Protein 9WFH (pdb70)

Organism: Bifidobacterium bifidum (strain DSM 20082 / JCM 1254 / BCRC 11844 / KCTC 3440 / E319f (Variant a)) (NCBI:txid398514)

B-factor: mean 21.74, std 11.68, range [7.82, 104.14]

Secondary structure (DSSP, 8-state):
---B-EEEEEEES--B-SSS-B-GGGGSSS-TT--EE---SSSPP-S-EEEEEEEE--TT----EEEEE--SS--S--EEEEEEEEEEGGGSSSGGG-----S-SEEEE--SSSS-EEEE--TTSPSSSEEEEEEEEEE--SSTTSPPPS--EESEEEEE-/--BPEEEEEEES--B-SSS-B-GGGGSSS-TT--EE---SSSPPPSPEEEEEEEE--TT--EEEEEEE--SS--S--B-EEEEEEEEGGGSSSGGG-----S-SEEEE--SSSS-EEEE--TTSPSSSEEEEEEE--B--SSSSSPP-S--EESEEEEEE--

Structure (mmCIF, N/CA/C/O backbone):
data_9WFH
#
_entry.id   9WFH
#
_cell.length_a   54.780
_cell.length_b   54.780
_cell.length_c   202.900
_cell.angle_alpha   90.00
_cell.angle_beta   90.00
_cell.angle_gamma   90.00
#
_symmetry.space_group_name_H-M   'P 41 21 2'
#
loop_
_entity.id
_entity.type
_entity.pdbx_description
1 polymer Lacto-N-biosidase
2 non-polymer 'CALCIUM ION'
3 water water
#
loop_
_atom_site.group_PDB
_atom_site.id
_atom_site.type_symbol
_atom_site.label_atom_id
_atom_site.label_alt_id
_atom_site.label_comp_id
_atom_site.label_asym_id
_atom_site.label_entity_id
_atom_site.label_seq_id
_atom_site.pdbx_PDB_ins_code
_atom_site.Cartn_x
_atom_site.Cartn_y
_atom_site.Cartn_z
_atom_site.occupancy
_atom_site.B_iso_or_equiv
_atom_site.auth_seq_id
_atom_site.auth_comp_id
_atom_site.auth_asym_id
_atom_site.auth_atom_id
_atom_site.pdbx_PDB_model_num
ATOM 1 N N . LEU A 1 21 ? -33.951 -10.350 -1.704 1.00 70.32 776 LEU A N 1
ATOM 2 C CA . LEU A 1 21 ? -35.186 -9.654 -2.158 1.00 71.54 776 LEU A CA 1
ATOM 3 C C . LEU A 1 21 ? -35.569 -8.615 -1.101 1.00 80.12 776 LEU A C 1
ATOM 4 O O . LEU A 1 21 ? -36.215 -8.947 -0.107 1.00 76.60 776 LEU A O 1
ATOM 9 N N . THR A 1 22 ? -35.062 -7.385 -1.315 1.00 85.14 777 THR A N 1
ATOM 10 C CA . THR A 1 22 ? -35.336 -6.165 -0.554 1.00 85.10 777 THR A CA 1
ATOM 11 C C . THR A 1 22 ? -35.264 -6.381 0.965 1.00 85.17 777 THR A C 1
ATOM 12 O O . THR A 1 22 ? -35.841 -5.588 1.711 1.00 86.54 777 THR A O 1
ATOM 16 N N . LYS A 1 23 ? -34.512 -7.399 1.428 1.00 81.46 778 LYS A N 1
ATOM 17 C CA . LYS A 1 23 ? -34.502 -7.800 2.833 1.00 71.20 778 LYS A CA 1
ATOM 18 C C . LYS A 1 23 ? -33.211 -7.338 3.499 1.00 58.44 778 LYS A C 1
ATOM 19 O O . LYS A 1 23 ? -32.224 -7.062 2.822 1.00 50.71 778 LYS A O 1
ATOM 25 N N . ASP A 1 24 ? -33.226 -7.290 4.835 1.00 50.77 779 ASP A N 1
ATOM 26 C CA . ASP A 1 24 ? -32.140 -6.672 5.572 1.00 44.92 779 ASP A CA 1
ATOM 27 C C . ASP A 1 24 ? -31.071 -7.723 5.862 1.00 38.63 779 ASP A C 1
ATOM 28 O O . ASP A 1 24 ? -31.345 -8.917 5.818 1.00 39.34 779 ASP A O 1
ATOM 33 N N . VAL A 1 25 ? -29.841 -7.258 6.096 1.00 32.23 780 VAL A N 1
ATOM 34 C CA . VAL A 1 25 ? -28.687 -8.128 6.205 1.00 30.66 780 VAL A CA 1
ATOM 35 C C . VAL A 1 25 ? -28.078 -8.004 7.599 1.00 32.51 780 VAL A C 1
ATOM 36 O O . VAL A 1 25 ? -28.053 -6.934 8.197 1.00 31.54 780 VAL A O 1
ATOM 40 N N . GLU A 1 26 ? -27.574 -9.127 8.109 1.00 33.31 781 GLU A N 1
ATOM 41 C CA . GLU A 1 26 ? -26.936 -9.159 9.408 1.00 32.55 781 GLU A CA 1
ATOM 42 C C . GLU A 1 26 ? -25.751 -8.194 9.387 1.00 29.90 781 GLU A C 1
ATOM 43 O O . GLU A 1 26 ? -24.885 -8.255 8.510 1.00 30.05 781 GLU A O 1
ATOM 49 N N . ALA A 1 27 ? -25.737 -7.275 10.355 1.00 25.81 782 ALA A N 1
ATOM 50 C CA . ALA A 1 27 ? -24.638 -6.344 10.530 1.00 21.65 782 ALA A CA 1
ATOM 51 C C . ALA A 1 27 ? -23.865 -6.732 11.780 1.00 20.20 782 ALA A C 1
ATOM 52 O O . ALA A 1 27 ? -24.452 -7.253 12.714 1.00 19.81 782 ALA A O 1
ATOM 54 N N . SER A 1 28 ? -22.566 -6.440 11.837 1.00 19.51 783 SER A N 1
ATOM 55 C CA . SER A 1 28 ? -21.824 -6.678 13.068 1.00 19.87 783 SER A CA 1
ATOM 56 C C . SER A 1 28 ? -20.524 -5.892 13.034 1.00 19.85 783 SER A C 1
ATOM 57 O O . SER A 1 28 ? -20.249 -5.215 12.058 1.00 21.69 783 SER A O 1
ATOM 60 N N . ASP A 1 29 ? -19.741 -5.983 14.105 1.00 19.61 784 ASP A N 1
ATOM 61 C CA . ASP A 1 29 ? -18.392 -5.456 14.105 1.00 20.77 784 ASP A CA 1
ATOM 62 C C . ASP A 1 29 ? -18.449 -3.981 13.725 1.00 21.42 784 ASP A C 1
ATOM 63 O O . ASP A 1 29 ? -17.942 -3.575 12.687 1.00 23.61 784 ASP A O 1
ATOM 68 N N . TYR A 1 30 ? -19.076 -3.174 14.580 1.00 21.59 785 TYR A N 1
ATOM 69 C CA . TYR A 1 30 ? -19.344 -1.788 14.251 1.00 20.30 785 TYR A CA 1
ATOM 70 C C . TYR A 1 30 ? -18.138 -0.934 14.604 1.00 19.69 785 TYR A C 1
ATOM 71 O O . TYR A 1 30 ? -17.480 -1.168 15.603 1.00 19.65 785 TYR A O 1
ATOM 80 N N . ALA A 1 31 ? -17.876 0.086 13.793 1.00 19.87 786 ALA A N 1
ATOM 81 C CA . ALA A 1 31 ? -16.823 1.044 14.096 1.00 20.19 786 ALA A CA 1
ATOM 82 C C . ALA A 1 31 ? -17.228 2.437 13.614 1.00 18.55 786 ALA A C 1
ATOM 83 O O . ALA A 1 31 ? -18.087 2.570 12.749 1.00 19.58 786 ALA A O 1
ATOM 85 N N . ALA A 1 32 ? -16.588 3.471 14.164 1.00 17.75 787 ALA A N 1
ATOM 86 C CA . ALA A 1 32 ? -16.900 4.843 13.803 1.00 16.70 787 ALA A CA 1
ATOM 87 C C . ALA A 1 32 ? -15.639 5.677 13.870 1.00 15.72 787 ALA A C 1
ATOM 88 O O . ALA A 1 32 ? -14.715 5.338 14.586 1.00 15.98 787 ALA A O 1
ATOM 90 N N . SER A 1 33 ? -15.631 6.757 13.097 1.00 15.27 788 SER A N 1
ATOM 91 C CA . SER A 1 33 ? -14.526 7.687 13.101 1.00 15.41 788 SER A CA 1
ATOM 92 C C . SER A 1 33 ? -14.363 8.259 14.499 1.00 15.74 788 SER A C 1
ATOM 93 O O . SER A 1 33 ? -13.255 8.519 14.946 1.00 17.37 788 SER A O 1
ATOM 96 N N . SER A 1 34 ? -15.498 8.531 15.140 1.00 15.22 789 SER A N 1
ATOM 97 C CA . SER A 1 34 ? -15.550 9.073 16.479 1.00 14.41 789 SER A CA 1
ATOM 98 C C . SER A 1 34 ? -16.979 8.859 16.961 1.00 15.05 789 SER A C 1
ATOM 99 O O . SER A 1 34 ? -17.830 8.468 16.161 1.00 13.17 789 SER A O 1
ATOM 102 N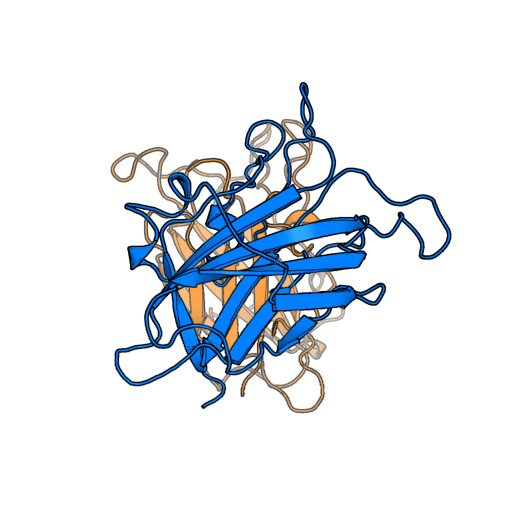 N . GLN A 1 35 ? -17.226 9.070 18.264 1.00 16.42 790 GLN A N 1
ATOM 103 C CA . GLN A 1 35 ? -18.586 8.978 18.784 1.00 17.14 790 GLN A CA 1
ATOM 104 C C . GLN A 1 35 ? -18.703 9.781 20.075 1.00 17.37 790 GLN A C 1
ATOM 105 O O . GLN A 1 35 ? -17.721 9.904 20.797 1.00 16.15 790 GLN A O 1
ATOM 111 N N . GLU A 1 36 ? -19.911 10.308 20.351 1.00 17.04 791 GLU A N 1
ATOM 112 C CA . GLU A 1 36 ? -20.160 11.067 21.567 1.00 18.09 791 GLU A CA 1
ATOM 113 C C . GLU A 1 36 ? -20.710 10.131 22.638 1.00 17.30 791 GLU A C 1
ATOM 114 O O . GLU A 1 36 ? -21.738 9.485 22.419 1.00 15.73 791 GLU A O 1
ATOM 120 N N . THR A 1 37 ? -20.005 10.053 23.777 1.00 17.69 792 THR A N 1
ATOM 121 C CA . THR A 1 37 ? -20.507 9.311 24.930 1.00 19.01 792 THR A CA 1
ATOM 122 C C . THR A 1 37 ? -20.473 10.184 26.186 1.00 18.39 792 THR A C 1
ATOM 123 O O . THR A 1 37 ? -20.927 9.755 27.228 1.00 19.11 792 THR A O 1
ATOM 127 N N . THR A 1 38 ? -20.020 11.431 26.079 1.00 18.41 793 THR A N 1
ATOM 128 C CA . THR A 1 38 ? -19.845 12.279 27.239 1.00 18.33 793 THR A CA 1
ATOM 129 C C . THR A 1 38 ? -21.058 13.190 27.378 1.00 18.39 793 THR A C 1
ATOM 130 O O . THR A 1 38 ? -21.726 13.189 28.408 1.00 19.41 793 THR A O 1
ATOM 134 N N . GLY A 1 39 ? -21.312 14.012 26.359 1.00 18.26 794 GLY A N 1
ATOM 135 C CA . GLY A 1 39 ? -22.424 14.947 26.408 1.00 18.13 794 GLY A CA 1
ATOM 136 C C . GLY A 1 39 ? -23.778 14.246 26.299 1.00 17.39 794 GLY A C 1
ATOM 137 O O . GLY A 1 39 ? -24.783 14.821 26.688 1.00 17.81 794 GLY A O 1
ATOM 138 N N . GLU A 1 40 ? -23.798 13.038 25.720 1.00 16.44 795 GLU A N 1
ATOM 139 C CA . GLU A 1 40 ? -24.991 12.211 25.635 1.00 16.13 795 GLU A CA 1
ATOM 140 C C . GLU A 1 40 ? -24.535 10.805 25.255 1.00 14.91 795 GLU A C 1
ATOM 141 O O . GLU A 1 40 ? -23.356 10.608 24.957 1.00 14.33 795 GLU A O 1
ATOM 147 N N . HIS A 1 41 ? -25.459 9.840 25.303 1.00 14.21 796 HIS A N 1
ATOM 148 C CA . HIS A 1 41 ? -25.143 8.448 25.015 1.00 14.14 796 HIS A CA 1
ATOM 149 C C . HIS A 1 41 ? -25.435 8.162 23.537 1.00 14.95 796 HIS A C 1
ATOM 150 O O . HIS A 1 41 ? -26.552 7.758 23.171 1.00 13.32 796 HIS A O 1
ATOM 157 N N . ALA A 1 42 ? -24.405 8.343 22.695 1.00 15.69 797 ALA A N 1
ATOM 158 C CA . ALA A 1 42 ? -24.595 8.220 21.256 1.00 16.41 797 ALA A CA 1
ATOM 159 C C . ALA A 1 42 ? -23.480 7.401 20.614 1.00 16.10 797 ALA A C 1
ATOM 160 O O . ALA A 1 42 ? -22.800 7.837 19.692 1.00 15.20 797 ALA A O 1
ATOM 162 N N . PRO A 1 43 ? -23.243 6.165 21.070 1.00 16.24 798 PRO A N 1
ATOM 163 C CA . PRO A 1 43 ? -22.213 5.344 20.461 1.00 16.53 798 PRO A CA 1
ATOM 164 C C . PRO A 1 43 ? -22.661 4.782 19.111 1.00 15.81 798 PRO A C 1
ATOM 165 O O . PRO A 1 43 ? -23.859 4.738 18.790 1.00 14.87 798 PRO A O 1
ATOM 169 N N . VAL A 1 44 ? -21.659 4.310 18.371 1.00 15.19 799 VAL A N 1
ATOM 170 C CA . VAL A 1 44 ? -21.850 3.706 17.068 1.00 15.93 799 VAL A CA 1
ATOM 171 C C . VAL A 1 44 ? -22.968 2.675 17.127 1.00 14.91 799 VAL A C 1
ATOM 172 O O . VAL A 1 44 ? -23.704 2.528 16.159 1.00 16.40 799 VAL A O 1
ATOM 176 N N . GLY A 1 45 ? -23.084 1.949 18.243 1.00 13.24 800 GLY A N 1
ATOM 177 C CA . GLY A 1 45 ? -24.070 0.890 18.367 1.00 12.62 800 GLY A CA 1
ATOM 178 C C . GLY A 1 45 ? -25.491 1.398 18.142 1.00 12.93 800 GLY A C 1
ATOM 179 O O . GLY A 1 45 ? -26.352 0.619 17.723 1.00 12.57 800 GLY A O 1
ATOM 180 N N . ASN A 1 46 ? -25.730 2.690 18.419 1.00 12.80 801 ASN A N 1
ATOM 181 C CA . ASN A 1 46 ? -27.059 3.274 18.294 1.00 14.28 801 ASN A CA 1
ATOM 182 C C . ASN A 1 46 ? -27.564 3.282 16.848 1.00 14.29 801 ASN A C 1
ATOM 183 O O . ASN A 1 46 ? -28.766 3.413 16.617 1.00 13.85 801 ASN A O 1
ATOM 188 N N . ALA A 1 47 ? -26.644 3.169 15.890 1.00 14.14 802 ALA A N 1
ATOM 189 C CA . ALA A 1 47 ? -26.982 3.278 14.478 1.00 15.64 802 ALA A CA 1
ATOM 190 C C . ALA A 1 47 ? -27.428 1.942 13.889 1.00 16.89 802 ALA A C 1
ATOM 191 O O . ALA A 1 47 ? -27.805 1.894 12.717 1.00 17.93 802 ALA A O 1
ATOM 193 N N . PHE A 1 48 ? -27.337 0.856 14.670 1.00 17.49 803 PHE A N 1
ATOM 194 C CA . PHE A 1 48 ? -27.611 -0.485 14.172 1.00 17.75 803 PHE A CA 1
ATOM 195 C C . PHE A 1 48 ? -28.663 -1.220 14.994 1.00 17.73 803 PHE A C 1
ATOM 196 O O . PHE A 1 48 ? -28.846 -2.416 14.795 1.00 18.25 803 PHE A O 1
ATOM 204 N N . ASP A 1 49 ? -29.365 -0.512 15.881 1.00 18.05 804 ASP A N 1
ATOM 205 C CA . ASP A 1 49 ? -30.217 -1.152 16.868 1.00 18.42 804 ASP A CA 1
ATOM 206 C C . ASP A 1 49 ? -31.671 -1.262 16.406 1.00 18.91 804 ASP A C 1
ATOM 207 O O . ASP A 1 49 ? -32.520 -1.718 17.152 1.00 19.69 804 ASP A O 1
ATOM 212 N N . LYS A 1 50 ? -31.991 -0.838 15.185 1.00 19.69 805 LYS A N 1
ATOM 213 C CA . LYS A 1 50 ? -33.348 -0.971 14.673 1.00 19.57 805 LYS A CA 1
ATOM 214 C C . LYS A 1 50 ? -34.296 -0.178 15.563 1.00 18.36 805 LYS A C 1
ATOM 215 O O . LYS A 1 50 ? -35.395 -0.644 15.871 1.00 17.93 805 LYS A O 1
ATOM 221 N N . ASN A 1 51 ? -33.841 1.026 15.936 1.00 17.04 806 ASN A N 1
ATOM 222 C CA . ASN A 1 51 ? -34.630 1.981 16.688 1.00 15.79 806 ASN A CA 1
ATOM 223 C C . ASN A 1 51 ? -34.338 3.373 16.146 1.00 14.05 806 ASN A C 1
ATOM 224 O O . ASN A 1 51 ? -33.214 3.865 16.243 1.00 13.24 806 ASN A O 1
ATOM 229 N N . ALA A 1 52 ? -35.379 4.007 15.603 1.00 13.61 807 ALA A N 1
ATOM 230 C CA . ALA A 1 52 ? -35.271 5.304 14.952 1.00 12.88 807 ALA A CA 1
ATOM 231 C C . ALA A 1 52 ? -34.962 6.424 15.950 1.00 12.68 807 ALA A C 1
ATOM 232 O O . ALA A 1 52 ? -34.478 7.506 15.585 1.00 11.45 807 ALA A O 1
ATOM 234 N N . ASN A 1 53 ? -35.227 6.144 17.227 1.00 13.01 808 ASN A N 1
ATOM 235 C CA . ASN A 1 53 ? -35.101 7.139 18.274 1.00 13.20 808 ASN A CA 1
ATOM 236 C C . ASN A 1 53 ? -33.659 7.254 18.762 1.00 12.92 808 ASN A C 1
ATOM 237 O O . ASN A 1 53 ? -33.292 8.288 19.323 1.00 12.94 808 ASN A O 1
ATOM 242 N N . THR A 1 54 ? -32.851 6.215 18.528 1.00 12.33 809 THR A N 1
ATOM 243 C CA . THR A 1 54 ? -31.456 6.234 18.931 1.00 12.20 809 THR A CA 1
ATOM 244 C C . THR A 1 54 ? -30.569 6.505 17.730 1.00 12.30 809 THR A C 1
ATOM 245 O O . THR A 1 54 ? -30.782 5.959 16.645 1.00 11.72 809 THR A O 1
ATOM 249 N N . PHE A 1 55 ? -29.506 7.265 17.980 1.00 12.23 810 PHE A N 1
ATOM 250 C CA . PHE A 1 55 ? -28.566 7.566 16.922 1.00 12.80 810 PHE A CA 1
ATOM 251 C C . PHE A 1 55 ? -27.125 7.506 17.429 1.00 13.19 810 PHE A C 1
ATOM 252 O O . PHE A 1 55 ? -26.839 7.788 18.601 1.00 12.19 810 PHE A O 1
ATOM 260 N N . TRP A 1 56 ? -26.221 7.129 16.511 1.00 13.24 811 TRP A N 1
ATOM 261 C CA . TRP A 1 56 ? -24.818 7.479 16.647 1.00 13.57 811 TRP A CA 1
ATOM 262 C C . TRP A 1 56 ? -24.664 8.979 16.399 1.00 13.56 811 TRP A C 1
ATOM 263 O O . TRP A 1 56 ? -25.448 9.571 15.646 1.00 14.28 811 TRP A O 1
ATOM 274 N N . HIS A 1 57 ? -23.668 9.584 17.053 1.00 11.94 812 HIS A N 1
ATOM 275 C CA . HIS A 1 57 ? -23.343 10.968 16.816 1.00 11.73 812 HIS A CA 1
ATOM 276 C C . HIS A 1 57 ? -21.832 11.118 16.880 1.00 12.46 812 HIS A C 1
ATOM 277 O O . HIS A 1 57 ? -21.150 10.427 17.627 1.00 12.05 812 HIS A O 1
ATOM 284 N N . SER A 1 58 ? -21.299 12.003 16.053 1.00 13.73 813 SER A N 1
ATOM 285 C CA . SER A 1 58 ? -19.876 12.246 16.098 1.00 15.16 813 SER A CA 1
ATOM 286 C C . SER A 1 58 ? -19.586 12.969 17.410 1.00 16.20 813 SER A C 1
ATOM 287 O O . SER A 1 58 ? -20.467 13.638 17.973 1.00 14.53 813 SER A O 1
ATOM 290 N N . LYS A 1 59 ? -18.337 12.821 17.858 1.00 16.39 814 LYS A N 1
ATOM 291 C CA . LYS A 1 59 ? -17.874 13.441 19.076 1.00 17.01 814 LYS A CA 1
ATOM 292 C C . LYS A 1 59 ? -17.793 14.940 18.842 1.00 18.45 814 LYS A C 1
ATOM 293 O O . LYS A 1 59 ? -17.057 15.401 17.978 1.00 18.94 814 LYS A O 1
ATOM 299 N N . TYR A 1 60 ? -18.565 15.682 19.625 1.00 19.78 815 TYR A N 1
ATOM 300 C CA . TYR A 1 60 ? -18.555 17.126 19.561 1.00 21.11 815 TYR A CA 1
ATOM 301 C C . TYR A 1 60 ? -18.087 17.688 20.889 1.00 21.24 815 TYR A C 1
ATOM 302 O O . TYR A 1 60 ? -17.740 18.859 20.944 1.00 23.36 815 TYR A O 1
ATOM 311 N N . SER A 1 61 ? -18.166 16.902 21.968 1.00 20.76 816 SER A N 1
ATOM 312 C CA . SER A 1 61 ? -17.541 17.330 23.207 1.00 21.29 816 SER A CA 1
ATOM 313 C C . SER A 1 61 ? -16.038 17.380 22.966 1.00 23.57 816 SER A C 1
ATOM 314 O O . SER A 1 61 ? -15.490 16.690 22.109 1.00 24.57 816 SER A O 1
ATOM 317 N N . ASN A 1 62 ? -15.385 18.207 23.754 1.00 25.13 817 ASN A N 1
ATOM 318 C CA . ASN A 1 62 ? -14.006 18.602 23.538 1.00 26.57 817 ASN A CA 1
ATOM 319 C C . ASN A 1 62 ? -13.077 17.448 23.948 1.00 21.79 817 ASN A C 1
ATOM 320 O O . ASN A 1 62 ? -13.318 16.819 24.955 1.00 20.65 817 ASN A O 1
ATOM 325 N N . PRO A 1 63 ? -12.047 17.026 23.171 1.00 20.15 818 PRO A N 1
ATOM 326 C CA . PRO A 1 63 ? -11.777 17.549 21.828 1.00 20.10 818 PRO A CA 1
ATOM 327 C C . PRO A 1 63 ? -12.719 16.951 20.786 1.00 18.66 818 PRO A C 1
ATOM 328 O O . PRO A 1 63 ? -12.841 15.726 20.706 1.00 19.23 818 PRO A O 1
ATOM 332 N N . SER A 1 64 ? -13.380 17.829 20.022 1.00 18.52 819 SER A N 1
ATOM 333 C CA . SER A 1 64 ? -14.384 17.442 19.043 1.00 20.44 819 SER A CA 1
ATOM 334 C C . SER A 1 64 ? -13.737 16.922 17.761 1.00 21.73 819 SER A C 1
ATOM 335 O O . SER A 1 64 ? -12.691 17.409 17.330 1.00 19.98 819 SER A O 1
ATOM 338 N N . ALA A 1 65 ? -14.406 15.928 17.157 1.00 22.99 820 ALA A N 1
ATOM 339 C CA . ALA A 1 65 ? -14.017 15.377 15.865 1.00 23.25 820 ALA A CA 1
ATOM 340 C C . ALA A 1 65 ? -14.394 16.333 14.734 1.00 22.89 820 ALA A C 1
ATOM 341 O O . ALA A 1 65 ? -15.267 17.180 14.892 1.00 22.88 820 ALA A O 1
ATOM 343 N N . ASN A 1 66 ? -13.727 16.186 13.586 1.00 25.07 821 ASN A N 1
ATOM 344 C CA . ASN A 1 66 ? -14.059 16.976 12.408 1.00 26.61 821 ASN A CA 1
ATOM 345 C C . ASN A 1 66 ? -14.420 16.061 11.242 1.00 22.27 821 ASN A C 1
ATOM 346 O O . ASN A 1 66 ? -14.172 14.858 11.308 1.00 20.17 821 ASN A O 1
ATOM 351 N N . LEU A 1 67 ? -15.009 16.669 10.199 1.00 20.17 822 LEU A N 1
ATOM 352 C CA . LEU A 1 67 ? -15.295 16.000 8.939 1.00 19.31 822 LEU A CA 1
ATOM 353 C C . LEU A 1 67 ? -13.991 15.530 8.315 1.00 18.65 822 LEU A C 1
ATOM 354 O O . LEU A 1 67 ? -12.975 16.178 8.508 1.00 19.61 822 LEU A O 1
ATOM 359 N N . PRO A 1 68 ? -13.959 14.410 7.564 1.00 18.48 823 PRO A N 1
ATOM 360 C CA . PRO A 1 68 ? -15.128 13.558 7.354 1.00 18.12 823 PRO A CA 1
ATOM 361 C C . PRO A 1 68 ? -15.446 12.685 8.560 1.00 16.41 823 PRO A C 1
ATOM 362 O O . PRO A 1 68 ? -14.549 12.407 9.347 1.00 16.89 823 PRO A O 1
ATOM 366 N N . HIS A 1 69 ? -16.711 12.278 8.712 1.00 15.14 824 HIS A N 1
ATOM 367 C CA . HIS A 1 69 ? -17.059 11.315 9.746 1.00 15.25 824 HIS A CA 1
ATOM 368 C C . HIS A 1 69 ? -17.481 10.047 9.023 1.00 15.43 824 HIS A C 1
ATOM 369 O O . HIS A 1 69 ? -17.949 10.135 7.897 1.00 16.92 824 HIS A O 1
ATOM 376 N N . TRP A 1 70 ? -17.321 8.890 9.664 1.00 15.47 825 TRP A N 1
ATOM 377 C CA . TRP A 1 70 ? -17.760 7.648 9.060 1.00 15.87 825 TRP A CA 1
ATOM 378 C C . TRP A 1 70 ? -18.171 6.620 10.096 1.00 16.63 825 TRP A C 1
ATOM 379 O O . TRP A 1 70 ? -17.749 6.685 11.251 1.00 17.81 825 TRP A O 1
ATOM 390 N N . LEU A 1 71 ? -18.990 5.686 9.605 1.00 17.25 826 LEU A N 1
ATOM 391 C CA . LEU A 1 71 ? -19.383 4.462 10.274 1.00 17.99 826 LEU A CA 1
ATOM 392 C C . LEU A 1 71 ? -18.967 3.318 9.385 1.00 17.47 826 LEU A C 1
ATOM 393 O O . LEU A 1 71 ? -19.110 3.430 8.176 1.00 16.92 826 LEU A O 1
ATOM 398 N N . ALA A 1 72 ? -18.576 2.205 9.992 1.00 17.57 827 ALA A N 1
ATOM 399 C CA . ALA A 1 72 ? -18.285 1.003 9.235 1.00 17.24 827 ALA A CA 1
ATOM 400 C C . ALA A 1 72 ? -18.790 -0.222 9.996 1.00 18.56 827 ALA A C 1
ATOM 401 O O . ALA A 1 72 ? -18.992 -0.190 11.217 1.00 19.35 827 ALA A O 1
ATOM 403 N N . PHE A 1 73 ? -19.034 -1.293 9.243 1.00 18.38 828 PHE A N 1
ATOM 404 C CA . PHE A 1 73 ? -19.528 -2.528 9.812 1.00 18.77 828 PHE A CA 1
ATOM 405 C C . PHE A 1 73 ? -19.357 -3.681 8.834 1.00 20.77 828 PHE A C 1
ATOM 406 O O . PHE A 1 73 ? -19.069 -3.475 7.652 1.00 18.67 828 PHE A O 1
ATOM 414 N N . LYS A 1 74 ? -19.580 -4.888 9.361 1.00 21.86 829 LYS A N 1
ATOM 415 C CA . LYS A 1 74 ? -19.613 -6.080 8.547 1.00 23.39 829 LYS A CA 1
ATOM 416 C C . LYS A 1 74 ? -21.060 -6.400 8.168 1.00 23.36 829 LYS A C 1
ATOM 417 O O . LYS A 1 74 ? -21.936 -6.435 9.024 1.00 21.22 829 LYS A O 1
ATOM 423 N N . ALA A 1 75 ? -21.277 -6.641 6.868 1.00 22.41 830 ALA A N 1
ATOM 424 C CA . ALA A 1 75 ? -22.537 -7.150 6.360 1.00 23.37 830 ALA A CA 1
ATOM 425 C C . ALA A 1 75 ? -22.414 -8.630 5.994 1.00 24.81 830 ALA A C 1
ATOM 426 O O . ALA A 1 75 ? -21.550 -9.004 5.202 1.00 26.16 830 ALA A O 1
ATOM 428 N N . SER A 1 76 ? -23.327 -9.460 6.515 1.00 25.47 831 SER A N 1
ATOM 429 C CA . SER A 1 76 ? -23.295 -10.884 6.220 1.00 27.10 831 SER A CA 1
ATOM 430 C C . SER A 1 76 ? -24.586 -11.305 5.527 1.00 29.28 831 SER A C 1
ATOM 431 O O . SER A 1 76 ? -25.583 -11.563 6.193 1.00 32.30 831 SER A O 1
ATOM 434 N N . PRO A 1 77 ? -24.613 -11.351 4.171 1.00 30.93 832 PRO A N 1
ATOM 435 C CA . PRO A 1 77 ? -25.853 -11.582 3.434 1.00 31.70 832 PRO A CA 1
ATOM 436 C C . PRO A 1 77 ? -26.258 -13.040 3.230 1.00 33.97 832 PRO A C 1
ATOM 437 O O . PRO A 1 77 ? -27.353 -13.292 2.746 1.00 35.36 832 PRO A O 1
ATOM 441 N N . GLY A 1 78 ? -25.400 -13.990 3.612 1.00 40.13 833 GLY A N 1
ATOM 442 C CA . GLY A 1 78 ? -25.567 -15.381 3.221 1.00 44.53 833 GLY A CA 1
ATOM 443 C C . GLY A 1 78 ? -24.622 -15.689 2.067 1.00 51.04 833 GLY A C 1
ATOM 444 O O . GLY A 1 78 ? -24.112 -14.772 1.422 1.00 51.16 833 GLY A O 1
ATOM 445 N N . GLU A 1 79 ? -24.378 -16.979 1.825 1.00 63.07 834 GLU A N 1
ATOM 446 C CA . GLU A 1 79 ? -23.292 -17.381 0.947 1.00 65.76 834 GLU A CA 1
ATOM 447 C C . GLU A 1 79 ? -23.583 -16.932 -0.481 1.00 63.84 834 GLU A C 1
ATOM 448 O O . GLU A 1 79 ? -22.750 -16.281 -1.112 1.00 66.03 834 GLU A O 1
ATOM 454 N N . GLY A 1 80 ? -24.772 -17.286 -0.978 1.00 59.04 835 GLY A N 1
ATOM 455 C CA . GLY A 1 80 ? -25.125 -17.009 -2.360 1.00 58.47 835 GLY A CA 1
ATOM 456 C C . GLY A 1 80 ? -25.938 -15.725 -2.505 1.00 56.25 835 GLY A C 1
ATOM 457 O O . GLY A 1 80 ? -27.007 -15.739 -3.110 1.00 58.93 835 GLY A O 1
ATOM 458 N N . ASN A 1 81 ? -25.448 -14.612 -1.948 1.00 47.14 836 ASN A N 1
ATOM 459 C CA . ASN A 1 81 ? -26.050 -13.332 -2.274 1.00 40.43 836 ASN A CA 1
ATOM 460 C C . ASN A 1 81 ? -25.012 -12.237 -2.139 1.00 34.13 836 ASN A C 1
ATOM 461 O O . ASN A 1 81 ? -23.880 -12.461 -1.717 1.00 31.51 836 ASN A O 1
ATOM 466 N N . LYS A 1 82 ? -25.454 -11.050 -2.525 1.00 31.68 837 LYS A N 1
ATOM 467 C CA . LYS A 1 82 ? -24.605 -9.883 -2.575 1.00 32.78 837 LYS A CA 1
ATOM 468 C C . LYS A 1 82 ? -25.433 -8.698 -2.104 1.00 31.03 837 LYS A C 1
ATOM 469 O O . LYS A 1 82 ? -26.637 -8.620 -2.360 1.00 30.52 837 LYS A O 1
ATOM 475 N N . ILE A 1 83 ? -24.775 -7.768 -1.419 1.00 30.70 838 ILE A N 1
ATOM 476 C CA . ILE A 1 83 ? -25.499 -6.627 -0.892 1.00 28.20 838 ILE A CA 1
ATOM 477 C C . ILE A 1 83 ? -25.784 -5.687 -2.055 1.00 25.29 838 ILE A C 1
ATOM 478 O O . ILE A 1 83 ? -24.933 -5.442 -2.903 1.00 22.67 838 ILE A O 1
ATOM 483 N N . ALA A 1 84 ? -27.030 -5.220 -2.085 1.00 25.49 839 ALA A N 1
ATOM 484 C CA . ALA A 1 84 ? -27.593 -4.447 -3.175 1.00 22.88 839 ALA A CA 1
ATOM 485 C C . ALA A 1 84 ? -27.616 -2.958 -2.837 1.00 21.69 839 ALA A C 1
ATOM 486 O O . ALA A 1 84 ? -27.580 -2.117 -3.730 1.00 18.86 839 ALA A O 1
ATOM 488 N N . ALA A 1 85 ? -27.701 -2.632 -1.542 1.00 21.32 840 ALA A N 1
ATOM 489 C CA . ALA A 1 85 ? -27.962 -1.261 -1.149 1.00 21.98 840 ALA A CA 1
ATOM 490 C C . ALA A 1 85 ? -27.559 -1.023 0.300 1.00 21.49 840 ALA A C 1
ATOM 491 O O . ALA A 1 85 ? -27.652 -1.929 1.123 1.00 21.66 840 ALA A O 1
ATOM 493 N N . ILE A 1 86 ? -27.138 0.223 0.568 1.00 22.03 841 ILE A N 1
ATOM 494 C CA . ILE A 1 86 ? -26.984 0.784 1.906 1.00 21.01 841 ILE A CA 1
ATOM 495 C C . ILE A 1 86 ? -28.150 1.744 2.168 1.00 20.44 841 ILE A C 1
ATOM 496 O O . ILE A 1 86 ? -28.497 2.524 1.285 1.00 20.04 841 ILE A O 1
ATOM 501 N N . THR A 1 87 ? -28.776 1.674 3.358 1.00 18.02 842 THR A N 1
ATOM 502 C CA . THR A 1 87 ? -29.841 2.602 3.724 1.00 17.44 842 THR A CA 1
ATOM 503 C C . THR A 1 87 ? -29.387 3.454 4.908 1.00 16.91 842 THR A C 1
ATOM 504 O O . THR A 1 87 ? -28.697 2.967 5.805 1.00 17.29 842 THR A O 1
ATOM 508 N N . HIS A 1 88 ? -29.826 4.718 4.900 1.00 15.11 843 HIS A N 1
ATOM 509 C CA . HIS A 1 88 ? -29.487 5.675 5.930 1.00 15.05 843 HIS A CA 1
ATOM 510 C C . HIS A 1 88 ? -30.752 6.385 6.379 1.00 15.25 843 HIS A C 1
ATOM 511 O O . HIS A 1 88 ? -31.469 6.967 5.563 1.00 15.60 843 HIS A O 1
ATOM 518 N N . LEU A 1 89 ? -30.972 6.357 7.701 1.00 15.26 844 LEU A N 1
ATOM 519 C CA . LEU A 1 89 ? -32.040 7.100 8.349 1.00 13.78 844 LEU A CA 1
ATOM 520 C C . LEU A 1 89 ? -31.447 8.104 9.336 1.00 12.68 844 LEU A C 1
ATOM 521 O O . LEU A 1 89 ? -30.738 7.736 10.268 1.00 11.88 844 LEU A O 1
ATOM 526 N N . TYR A 1 90 ? -31.750 9.383 9.125 1.00 11.77 845 TYR A N 1
ATOM 527 C CA . TYR A 1 90 ? -31.289 10.426 10.020 1.00 11.28 845 TYR A CA 1
ATOM 528 C C . TYR A 1 90 ? -32.012 10.305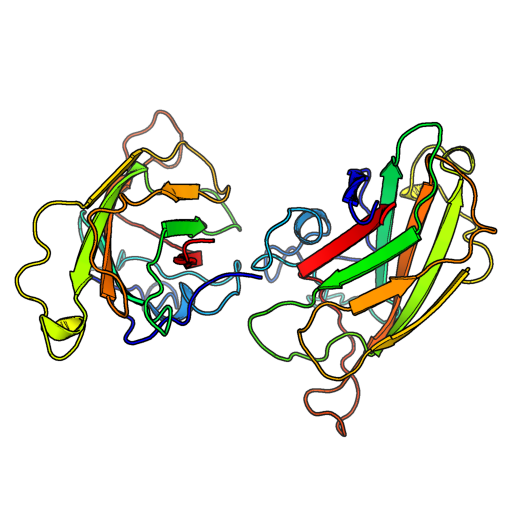 11.360 1.00 10.87 845 TYR A C 1
ATOM 529 O O . TYR A 1 90 ? -33.001 9.588 11.494 1.00 10.34 845 TYR A O 1
ATOM 538 N N . ARG A 1 91 ? -31.548 11.066 12.340 1.00 10.90 846 ARG A N 1
ATOM 539 C CA . ARG A 1 91 ? -32.316 11.256 13.555 1.00 10.92 846 ARG A CA 1
ATOM 540 C C . ARG A 1 91 ? -33.677 11.810 13.166 1.00 11.44 846 ARG A C 1
ATOM 541 O O . ARG A 1 91 ? -33.812 12.407 12.108 1.00 11.89 846 ARG A O 1
ATOM 549 N N . GLN A 1 92 ? -34.692 11.578 14.001 1.00 11.87 847 GLN A N 1
ATOM 550 C CA . GLN A 1 92 ? -36.058 11.845 13.597 1.00 11.83 847 GLN A CA 1
ATOM 551 C C . GLN A 1 92 ? -36.652 13.015 14.369 1.00 12.66 847 GLN A C 1
ATOM 552 O O . GLN A 1 92 ? -37.784 13.393 14.095 1.00 12.86 847 GLN A O 1
ATOM 558 N N . ASP A 1 93 ? -35.872 13.592 15.294 1.00 13.27 848 ASP A N 1
ATOM 559 C CA . ASP A 1 93 ? -36.373 14.520 16.298 1.00 12.91 848 ASP A CA 1
ATOM 560 C C . ASP A 1 93 ? -36.372 15.932 15.735 1.00 12.90 848 ASP A C 1
ATOM 561 O O . ASP A 1 93 ? -37.299 16.701 15.935 1.00 12.56 848 ASP A O 1
ATOM 566 N N . LYS A 1 94 ? -35.305 16.281 15.030 1.00 14.00 849 LYS A N 1
ATOM 567 C CA . LYS A 1 94 ? -35.170 17.629 14.505 1.00 13.91 849 LYS A CA 1
ATOM 568 C C . LYS A 1 94 ? -34.177 17.623 13.346 1.00 14.15 849 LYS A C 1
ATOM 569 O O . LYS A 1 94 ? -33.475 16.637 13.110 1.00 14.44 849 LYS A O 1
ATOM 575 N N . LEU A 1 95 ? -34.146 18.740 12.622 1.00 14.31 850 LEU A N 1
ATOM 576 C CA . LEU A 1 95 ? -33.178 18.951 11.565 1.00 14.60 850 LEU A CA 1
ATOM 577 C C . LEU A 1 95 ? -31.992 19.695 12.159 1.00 13.60 850 LEU A C 1
ATOM 578 O O . LEU A 1 95 ? -32.120 20.866 12.501 1.00 13.00 850 LEU A O 1
ATOM 583 N N . ASN A 1 96 ? -30.847 19.004 12.218 1.00 13.58 851 ASN A N 1
ATOM 584 C CA . ASN A 1 96 ? -29.656 19.462 12.916 1.00 13.60 851 ASN A CA 1
ATOM 585 C C . ASN A 1 96 ? -28.435 19.313 12.008 1.00 13.39 851 ASN A C 1
ATOM 586 O O . ASN A 1 96 ? -27.364 18.899 12.462 1.00 12.17 851 ASN A O 1
ATOM 591 N N . GLY A 1 97 ? -28.610 19.670 10.718 1.00 13.21 852 GLY A N 1
ATOM 592 C CA . GLY A 1 97 ? -27.551 19.545 9.726 1.00 12.65 852 GLY A CA 1
ATOM 593 C C . GLY A 1 97 ? -27.324 18.090 9.319 1.00 11.99 852 GLY A C 1
ATOM 594 O O . GLY A 1 97 ? -26.269 17.515 9.578 1.00 11.60 852 GLY A O 1
ATOM 595 N N . PRO A 1 98 ? -28.294 17.454 8.636 1.00 12.40 853 PRO A N 1
ATOM 596 C CA . PRO A 1 98 ? -28.112 16.090 8.163 1.00 12.69 853 PRO A CA 1
ATOM 597 C C . PRO A 1 98 ? -27.059 15.989 7.074 1.00 12.32 853 PRO A C 1
ATOM 598 O O . PRO A 1 98 ? -26.650 16.981 6.470 1.00 12.51 853 PRO A O 1
ATOM 602 N N . ALA A 1 99 ? -26.578 14.765 6.896 1.00 12.49 854 ALA A N 1
ATOM 603 C CA . ALA A 1 99 ? -25.548 14.477 5.921 1.00 12.68 854 ALA A CA 1
ATOM 604 C C . ALA A 1 99 ? -25.992 14.935 4.535 1.00 12.92 854 ALA A C 1
ATOM 605 O O . ALA A 1 99 ? -27.176 14.862 4.179 1.00 11.50 854 ALA A O 1
ATOM 607 N N . LYS A 1 100 ? -25.006 15.412 3.776 1.00 13.41 855 LYS A N 1
ATOM 608 C CA . LYS A 1 100 ? -25.265 15.922 2.451 1.00 14.67 855 LYS A CA 1
ATOM 609 C C . LYS A 1 100 ? -24.560 15.057 1.414 1.00 14.18 855 LYS A C 1
ATOM 610 O O . LYS A 1 100 ? -25.225 14.306 0.712 1.00 14.73 855 LYS A O 1
ATOM 616 N N . ASN A 1 101 ? -23.233 15.172 1.321 1.00 14.87 856 ASN A N 1
ATOM 617 C CA . ASN A 1 101 ? -22.446 14.419 0.356 1.00 15.41 856 ASN A CA 1
ATOM 618 C C . ASN A 1 101 ? -21.855 13.202 1.039 1.00 14.77 856 ASN A C 1
ATOM 619 O O . ASN A 1 101 ? -21.081 13.361 1.960 1.00 14.29 856 ASN A O 1
ATOM 624 N N . VAL A 1 102 ? -22.233 12.009 0.584 1.00 14.82 857 VAL A N 1
ATOM 625 C CA . VAL A 1 102 ? -21.739 10.785 1.187 1.00 15.77 857 VAL A CA 1
ATOM 626 C C . VAL A 1 102 ? -21.059 9.870 0.162 1.00 15.94 857 VAL A C 1
ATOM 627 O O . VAL A 1 102 ? -21.176 10.025 -1.062 1.00 16.23 857 VAL A O 1
ATOM 631 N N . ALA A 1 103 ? -20.341 8.888 0.704 1.00 15.29 858 ALA A N 1
ATOM 632 C CA . ALA A 1 103 ? -19.579 7.952 -0.099 1.00 15.70 858 ALA A CA 1
ATOM 633 C C . ALA A 1 103 ? -19.616 6.601 0.598 1.00 16.04 858 ALA A C 1
ATOM 634 O O . ALA A 1 103 ? -19.502 6.551 1.820 1.00 17.37 858 ALA A O 1
ATOM 636 N N . VAL A 1 104 ? -19.808 5.534 -0.179 1.00 16.30 859 VAL A N 1
ATOM 637 C CA . VAL A 1 104 ? -19.761 4.168 0.333 1.00 16.76 859 VAL A CA 1
ATOM 638 C C . VAL A 1 104 ? -18.541 3.438 -0.233 1.00 17.66 859 VAL A C 1
ATOM 639 O O . VAL A 1 104 ? -18.287 3.461 -1.445 1.00 17.94 859 VAL A O 1
ATOM 643 N N . TYR A 1 105 ? -17.788 2.801 0.661 1.00 17.21 860 TYR A N 1
ATOM 644 C CA . TYR A 1 105 ? -16.703 1.917 0.285 1.00 17.53 860 TYR A CA 1
ATOM 645 C C . TYR A 1 105 ? -17.062 0.500 0.689 1.00 19.13 860 TYR A C 1
ATOM 646 O O . TYR A 1 105 ? -17.823 0.307 1.633 1.00 22.05 860 TYR A O 1
ATOM 655 N N . VAL A 1 106 ? -16.499 -0.477 -0.015 1.00 19.88 861 VAL A N 1
ATOM 656 C CA . VAL A 1 106 ? -16.778 -1.877 0.260 1.00 21.62 861 VAL A CA 1
ATOM 657 C C . VAL A 1 106 ? -15.497 -2.663 0.027 1.00 23.94 861 VAL A C 1
ATOM 658 O O . VAL A 1 106 ? -14.762 -2.390 -0.918 1.00 23.68 861 VAL A O 1
ATOM 662 N N . VAL A 1 107 ? -15.244 -3.642 0.894 1.00 25.09 862 VAL A N 1
ATOM 663 C CA . VAL A 1 107 ? -14.201 -4.617 0.649 1.00 27.54 862 VAL A CA 1
ATOM 664 C C . VAL A 1 107 ? -14.707 -5.964 1.147 1.00 30.06 862 VAL A C 1
ATOM 665 O O . VAL A 1 107 ? -15.700 -6.042 1.876 1.00 29.15 862 VAL A O 1
ATOM 669 N N . ALA A 1 108 ? -14.026 -7.022 0.704 1.00 33.33 863 ALA A N 1
ATOM 670 C CA . ALA A 1 108 ? -14.356 -8.367 1.137 1.00 34.47 863 ALA A CA 1
ATOM 671 C C . ALA A 1 108 ? -13.936 -8.496 2.590 1.00 32.57 863 ALA A C 1
ATOM 672 O O . ALA A 1 108 ? -12.899 -7.966 2.960 1.00 31.17 863 ALA A O 1
ATOM 674 N N . ALA A 1 109 ? -14.768 -9.175 3.385 1.00 35.14 864 ALA A N 1
ATOM 675 C CA . ALA A 1 109 ? -14.480 -9.444 4.787 1.00 38.75 864 ALA A CA 1
ATOM 676 C C . ALA A 1 109 ? -13.105 -10.102 4.971 1.00 42.02 864 ALA A C 1
ATOM 677 O O . ALA A 1 109 ? -12.498 -9.981 6.033 1.00 45.59 864 ALA A O 1
ATOM 679 N N . SER A 1 110 ? -12.612 -10.799 3.935 1.00 44.63 865 SER A N 1
ATOM 680 C CA . SER A 1 110 ? -11.313 -11.456 3.977 1.00 43.90 865 SER A CA 1
ATOM 681 C C . SER A 1 110 ? -10.176 -10.439 3.990 1.00 44.26 865 SER A C 1
ATOM 682 O O . SER A 1 110 ? -9.072 -10.773 4.409 1.00 41.33 865 SER A O 1
ATOM 685 N N . ASP A 1 111 ? -10.456 -9.228 3.488 1.00 43.73 866 ASP A N 1
ATOM 686 C CA . ASP A 1 111 ? -9.481 -8.159 3.358 1.00 43.64 866 ASP A CA 1
ATOM 687 C C . ASP A 1 111 ? -8.812 -7.875 4.707 1.00 44.79 866 ASP A C 1
ATOM 688 O O . ASP A 1 111 ? -7.704 -7.354 4.724 1.00 52.30 866 ASP A O 1
ATOM 693 N N . ALA A 1 112 ? -9.461 -8.196 5.840 1.00 43.97 867 ALA A N 1
ATOM 694 C CA . ALA A 1 112 ? -8.842 -8.017 7.150 1.00 41.54 867 ALA A CA 1
ATOM 695 C C . ALA A 1 112 ? -9.516 -8.878 8.218 1.00 42.50 867 ALA A C 1
ATOM 696 O O . ALA A 1 112 ? -10.514 -9.556 7.969 1.00 37.19 867 ALA A O 1
ATOM 698 N N . ASN A 1 113 ? -8.920 -8.848 9.416 1.00 46.16 868 ASN A N 1
ATOM 699 C CA . ASN A 1 113 ? -9.414 -9.599 10.558 1.00 46.65 868 ASN A CA 1
ATOM 700 C C . ASN A 1 113 ? -10.731 -8.993 11.016 1.00 43.62 868 ASN A C 1
ATOM 701 O O . ASN A 1 113 ? -11.693 -9.696 11.275 1.00 45.22 868 ASN A O 1
ATOM 706 N N . SER A 1 114 ? -10.767 -7.671 11.099 1.00 41.70 869 SER A N 1
ATOM 707 C CA . SER A 1 114 ? -11.981 -6.995 11.498 1.00 37.65 869 SER A CA 1
ATOM 708 C C . SER A 1 114 ? -12.094 -5.699 10.713 1.00 37.61 869 SER A C 1
ATOM 709 O O . SER A 1 114 ? -11.143 -5.244 10.082 1.00 37.38 869 SER A O 1
ATOM 712 N N . VAL A 1 115 ? -13.263 -5.087 10.829 1.00 36.31 870 VAL A N 1
ATOM 713 C CA . VAL A 1 115 ? -13.489 -3.790 10.234 1.00 37.29 870 VAL A CA 1
ATOM 714 C C . VAL A 1 115 ? -12.303 -2.887 10.557 1.00 35.69 870 VAL A C 1
ATOM 715 O O . VAL A 1 115 ? -11.726 -2.309 9.648 1.00 33.04 870 VAL A O 1
ATOM 719 N N . ALA A 1 116 ? -11.946 -2.779 11.842 1.00 37.73 871 ALA A N 1
ATOM 720 C CA . ALA A 1 116 ? -10.985 -1.782 12.301 1.00 39.39 871 ALA A CA 1
ATOM 721 C C . ALA A 1 116 ? -9.601 -2.027 11.709 1.00 40.15 871 ALA A C 1
ATOM 722 O O . ALA A 1 116 ? -8.754 -1.140 11.735 1.00 36.91 871 ALA A O 1
ATOM 724 N N . ASP A 1 117 ? -9.373 -3.241 11.200 1.00 45.54 872 ASP A N 1
ATOM 725 C CA . ASP A 1 117 ? -8.078 -3.602 10.653 1.00 49.76 872 ASP A CA 1
ATOM 726 C C . ASP A 1 117 ? -7.902 -3.025 9.250 1.00 50.29 872 ASP A C 1
ATOM 727 O O . ASP A 1 117 ? -6.780 -2.701 8.864 1.00 53.19 872 ASP A O 1
ATOM 732 N N . VAL A 1 118 ? -9.008 -2.878 8.506 1.00 45.60 873 VAL A N 1
ATOM 733 C CA . VAL A 1 118 ? -8.962 -2.503 7.098 1.00 43.27 873 VAL A CA 1
ATOM 734 C C . VAL A 1 118 ? -8.156 -1.223 6.908 1.00 41.52 873 VAL A C 1
ATOM 735 O O . VAL A 1 118 ? -8.549 -0.170 7.412 1.00 40.42 873 VAL A O 1
ATOM 739 N N . THR A 1 119 ? -7.079 -1.312 6.114 1.00 42.89 874 THR A N 1
ATOM 740 C CA . THR A 1 119 ? -6.225 -0.159 5.848 1.00 46.06 874 THR A CA 1
ATOM 741 C C . THR A 1 119 ? -6.453 0.419 4.446 1.00 45.64 874 THR A C 1
ATOM 742 O O . THR A 1 119 ? -6.142 1.589 4.245 1.00 48.53 874 THR A O 1
ATOM 746 N N . ASN A 1 120 ? -6.983 -0.352 3.479 1.00 42.98 875 ASN A N 1
ATOM 747 C CA . ASN A 1 120 ? -7.306 0.234 2.184 1.00 39.26 875 ASN A CA 1
ATOM 748 C C . ASN A 1 120 ? -8.737 -0.104 1.753 1.00 35.88 875 ASN A C 1
ATOM 749 O O . ASN A 1 120 ? -9.079 -1.265 1.529 1.00 36.73 875 ASN A O 1
ATOM 754 N N . TRP A 1 121 ? -9.555 0.947 1.590 1.00 31.28 876 TRP A N 1
ATOM 755 C CA . TRP A 1 121 ? -10.982 0.821 1.317 1.00 29.24 876 TRP A CA 1
ATOM 756 C C . TRP A 1 121 ? -11.283 0.934 -0.181 1.00 29.90 876 TRP A C 1
ATOM 757 O O . TRP A 1 121 ? -12.426 0.760 -0.607 1.00 30.29 876 TRP A O 1
ATOM 768 N N . GLY A 1 122 ? -10.253 1.245 -0.978 1.00 27.84 877 GLY A N 1
ATOM 769 C CA . GLY A 1 122 ? -10.422 1.394 -2.409 1.00 27.06 877 GLY A CA 1
ATOM 770 C C . GLY A 1 122 ? -11.116 2.707 -2.755 1.00 28.40 877 GLY A C 1
ATOM 771 O O . GLY A 1 122 ? -11.225 3.615 -1.923 1.00 28.10 877 GLY A O 1
ATOM 772 N N . GLU A 1 123 ? -11.556 2.795 -4.012 1.00 27.21 878 GLU A N 1
ATOM 773 C CA . GLU A 1 123 ? -12.311 3.947 -4.468 1.00 27.18 878 GLU A CA 1
ATOM 774 C C . GLU A 1 123 ? -13.749 3.801 -3.988 1.00 23.43 878 GLU A C 1
ATOM 775 O O . GLU A 1 123 ? -14.264 2.692 -3.931 1.00 23.47 878 GLU A O 1
ATOM 781 N N . PRO A 1 124 ? -14.473 4.895 -3.679 1.00 22.39 879 PRO A N 1
ATOM 782 C CA . PRO A 1 124 ? -15.892 4.759 -3.370 1.00 22.09 879 PRO A CA 1
ATOM 783 C C . PRO A 1 124 ? -16.607 3.988 -4.466 1.00 20.50 879 PRO A C 1
ATOM 784 O O . PRO A 1 124 ? -16.464 4.320 -5.640 1.00 22.01 879 PRO A O 1
ATOM 788 N N . VAL A 1 125 ? -17.313 2.931 -4.091 1.00 18.37 880 VAL A N 1
ATOM 789 C CA . VAL A 1 125 ? -18.105 2.196 -5.057 1.00 17.87 880 VAL A CA 1
ATOM 790 C C . VAL A 1 125 ? -19.384 2.969 -5.370 1.00 17.94 880 VAL A C 1
ATOM 791 O O . VAL A 1 125 ? -20.051 2.705 -6.375 1.00 18.60 880 VAL A O 1
ATOM 795 N N . ALA A 1 126 ? -19.775 3.882 -4.479 1.00 16.99 881 ALA A N 1
ATOM 796 C CA . ALA A 1 126 ? -20.942 4.709 -4.736 1.00 15.66 881 ALA A CA 1
ATOM 797 C C . ALA A 1 126 ? -20.815 6.050 -4.028 1.00 15.74 881 ALA A C 1
ATOM 798 O O . ALA A 1 126 ? -20.142 6.153 -3.000 1.00 16.83 881 ALA A O 1
ATOM 800 N N . THR A 1 127 ? -21.483 7.058 -4.592 1.00 14.69 882 THR A N 1
ATOM 801 C CA . THR A 1 127 ? -21.675 8.338 -3.932 1.00 14.11 882 THR A CA 1
ATOM 802 C C . THR A 1 127 ? -23.155 8.701 -3.956 1.00 14.31 882 THR A C 1
ATOM 803 O O . THR A 1 127 ? -23.968 8.069 -4.632 1.00 13.24 882 THR A O 1
ATOM 807 N N . ALA A 1 128 ? -23.487 9.706 -3.146 1.00 14.80 883 ALA A N 1
ATOM 808 C CA . ALA A 1 128 ? -24.826 10.243 -3.075 1.00 14.69 883 ALA A CA 1
ATOM 809 C C . ALA A 1 128 ? -24.770 11.637 -2.461 1.00 15.17 883 ALA A C 1
ATOM 810 O O . ALA A 1 128 ? -23.837 11.981 -1.730 1.00 14.45 883 ALA A O 1
ATOM 812 N N . GLU A 1 129 ? -25.705 12.468 -2.911 1.00 15.83 884 GLU A N 1
ATOM 813 C CA . GLU A 1 129 ? -26.043 13.696 -2.230 1.00 17.89 884 GLU A CA 1
ATOM 814 C C . GLU A 1 129 ? -27.478 13.526 -1.758 1.00 16.37 884 GLU A C 1
ATOM 815 O O . GLU A 1 129 ? -28.363 13.146 -2.523 1.00 17.00 884 GLU A O 1
ATOM 821 N N . PHE A 1 130 ? -27.664 13.779 -0.470 1.00 14.98 885 PHE A N 1
ATOM 822 C CA . PHE A 1 130 ? -28.943 13.5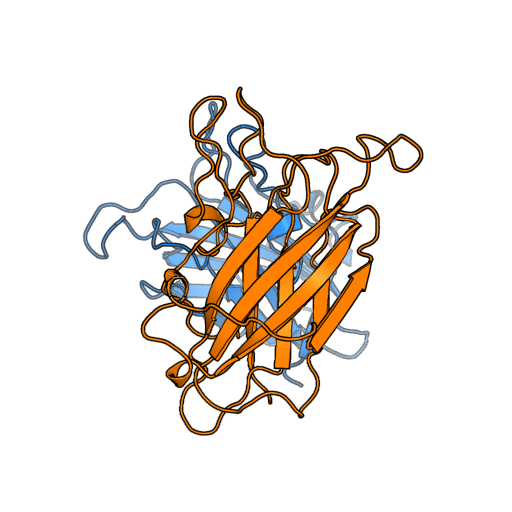83 0.171 1.00 14.03 885 PHE A CA 1
ATOM 823 C C . PHE A 1 130 ? -29.663 14.914 0.181 1.00 12.96 885 PHE A C 1
ATOM 824 O O . PHE A 1 130 ? -29.039 15.951 0.425 1.00 12.19 885 PHE A O 1
ATOM 832 N N . PRO A 1 131 ? -30.996 14.887 -0.029 1.00 11.97 886 PRO A N 1
ATOM 833 C CA . PRO A 1 131 ? -31.797 16.081 0.140 1.00 12.24 886 PRO A CA 1
ATOM 834 C C . PRO A 1 131 ? -31.835 16.509 1.606 1.00 12.34 886 PRO A C 1
ATOM 835 O O . PRO A 1 131 ? -31.391 15.758 2.476 1.00 12.75 886 PRO A O 1
ATOM 839 N N . TYR A 1 132 ? -32.363 17.716 1.845 1.00 12.35 887 TYR A N 1
ATOM 840 C CA . TYR A 1 132 ? -32.577 18.252 3.174 1.00 13.31 887 TYR A CA 1
ATOM 841 C C . TYR A 1 132 ? -33.862 17.663 3.770 1.00 13.56 887 TYR A C 1
ATOM 842 O O . TYR A 1 132 ? -34.961 18.170 3.559 1.00 13.15 887 TYR A O 1
ATOM 851 N N . THR A 1 133 ? -33.688 16.578 4.529 1.00 13.83 888 THR A N 1
ATOM 852 C CA . THR A 1 133 ? -34.785 15.726 4.956 1.00 14.28 888 THR A CA 1
ATOM 853 C C . THR A 1 133 ? -34.310 14.836 6.105 1.00 15.45 888 THR A C 1
ATOM 854 O O . THR A 1 133 ? -33.104 14.619 6.272 1.00 15.00 888 THR A O 1
ATOM 858 N N . LYS A 1 134 ? -35.293 14.270 6.819 1.00 16.77 889 LYS A N 1
ATOM 859 C CA . LYS A 1 134 ? -35.098 13.199 7.795 1.00 18.73 889 LYS A CA 1
ATOM 860 C C . LYS A 1 134 ? -35.403 11.833 7.177 1.00 16.79 889 LYS A C 1
ATOM 861 O O . LYS A 1 134 ? -35.108 10.796 7.766 1.00 16.26 889 LYS A O 1
ATOM 867 N N . GLU A 1 135 ? -36.024 11.834 5.999 1.00 16.53 890 GLU A N 1
ATOM 868 C CA . GLU A 1 135 ? -36.492 10.608 5.383 1.00 17.78 890 GLU A CA 1
ATOM 869 C C . GLU A 1 135 ? -35.355 9.669 5.007 1.00 15.01 890 GLU A C 1
ATOM 870 O O . GLU A 1 135 ? -34.221 10.093 4.780 1.00 14.10 890 GLU A O 1
ATOM 876 N N . LEU A 1 136 ? -35.727 8.387 4.929 1.00 13.63 891 LEU A N 1
ATOM 877 C CA . LEU A 1 136 ? -34.826 7.291 4.639 1.00 13.56 891 LEU A CA 1
ATOM 878 C C . LEU A 1 136 ? -34.222 7.485 3.255 1.00 13.72 891 LEU A C 1
ATOM 879 O O . LEU A 1 136 ? -34.950 7.751 2.317 1.00 12.96 891 LEU A O 1
ATOM 884 N N . GLN A 1 137 ? -32.896 7.326 3.152 1.00 14.18 892 GLN A N 1
ATOM 885 C CA . GLN A 1 137 ? -32.157 7.410 1.912 1.00 14.96 892 GLN A CA 1
ATOM 886 C C . GLN A 1 137 ? -31.643 6.021 1.543 1.00 16.73 892 GLN A C 1
ATOM 887 O O . GLN A 1 137 ? -31.219 5.255 2.417 1.00 15.67 892 GLN A O 1
ATOM 893 N N . THR A 1 138 ? -31.715 5.702 0.239 1.00 17.22 893 THR A N 1
ATOM 894 C CA . THR A 1 138 ? -31.190 4.452 -0.295 1.00 17.91 893 THR A CA 1
ATOM 895 C C . THR A 1 138 ? -30.107 4.741 -1.324 1.00 17.64 893 THR A C 1
ATOM 896 O O . THR A 1 138 ? -30.340 5.491 -2.272 1.00 17.70 893 THR A O 1
ATOM 900 N N . ILE A 1 139 ? -28.962 4.078 -1.145 1.00 17.09 894 ILE A N 1
ATOM 901 C CA . ILE A 1 139 ? -27.858 4.092 -2.085 1.00 17.39 894 ILE A CA 1
ATOM 902 C C . ILE A 1 139 ? -27.678 2.683 -2.655 1.00 18.24 894 ILE A C 1
ATOM 903 O O . ILE A 1 139 ? -27.140 1.794 -1.987 1.00 17.72 894 ILE A O 1
ATOM 908 N N . ALA A 1 140 ? -28.123 2.475 -3.902 1.00 19.07 895 ALA A N 1
ATOM 909 C CA . ALA A 1 140 ? -27.854 1.211 -4.571 1.00 18.13 895 ALA A CA 1
ATOM 910 C C . ALA A 1 140 ? -26.363 1.111 -4.851 1.00 17.34 895 ALA A C 1
ATOM 911 O O . ALA A 1 140 ? -25.701 2.111 -5.114 1.00 16.42 895 ALA A O 1
ATOM 913 N N . LEU A 1 141 ? -25.848 -0.107 -4.720 1.00 18.15 896 LEU A N 1
ATOM 914 C CA . LEU A 1 141 ? -24.442 -0.401 -4.936 1.00 19.40 896 LEU A CA 1
ATOM 915 C C . LEU A 1 141 ? -24.249 -1.118 -6.277 1.00 22.15 896 LEU A C 1
ATOM 916 O O . LEU A 1 141 ? -25.152 -1.806 -6.756 1.00 21.52 896 LEU A O 1
ATOM 921 N N . PRO A 1 142 ? -23.060 -1.027 -6.913 1.00 23.51 897 PRO A N 1
ATOM 922 C CA . PRO A 1 142 ? -22.800 -1.765 -8.144 1.00 25.33 897 PRO A CA 1
ATOM 923 C C . PRO A 1 142 ? -22.576 -3.255 -7.884 1.00 28.65 897 PRO A C 1
ATOM 924 O O . PRO A 1 142 ? -22.155 -3.636 -6.794 1.00 26.91 897 PRO A O 1
ATOM 928 N N . ASN A 1 143 ? -22.862 -4.086 -8.898 1.00 30.99 898 ASN A N 1
ATOM 929 C CA . ASN A 1 143 ? -22.780 -5.531 -8.765 1.00 32.37 898 ASN A CA 1
ATOM 930 C C . ASN A 1 143 ? -21.339 -5.980 -8.969 1.00 29.38 898 ASN A C 1
ATOM 931 O O . ASN A 1 143 ? -21.081 -7.166 -9.064 1.00 30.96 898 ASN A O 1
ATOM 936 N N . THR A 1 144 ? -20.409 -5.031 -9.048 1.00 28.69 899 THR A N 1
ATOM 937 C CA . THR A 1 144 ? -18.997 -5.335 -9.162 1.00 27.57 899 THR A CA 1
ATOM 938 C C . THR A 1 144 ? -18.384 -5.520 -7.779 1.00 29.65 899 THR A C 1
ATOM 939 O O . THR A 1 144 ? -17.210 -5.852 -7.662 1.00 29.10 899 THR A O 1
ATOM 943 N N . ILE A 1 145 ? -19.171 -5.282 -6.721 1.00 30.59 900 ILE A N 1
ATOM 944 C CA . ILE A 1 145 ? -18.679 -5.460 -5.366 1.00 28.73 900 ILE A CA 1
ATOM 945 C C . ILE A 1 145 ? -18.616 -6.952 -5.062 1.00 28.93 900 ILE A C 1
ATOM 946 O O . ILE A 1 145 ? -19.406 -7.735 -5.597 1.00 27.64 900 ILE A O 1
ATOM 951 N N . PRO A 1 146 ? -17.701 -7.392 -4.167 1.00 28.85 901 PRO A N 1
ATOM 952 C CA . PRO A 1 146 ? -17.624 -8.805 -3.827 1.00 29.56 901 PRO A CA 1
ATOM 953 C C . PRO A 1 146 ? -18.981 -9.377 -3.449 1.00 32.62 901 PRO A C 1
ATOM 954 O O . PRO A 1 146 ? -19.872 -8.645 -3.006 1.00 35.61 901 PRO A O 1
ATOM 958 N N . SER A 1 147 ? -19.104 -10.690 -3.649 1.00 32.37 902 SER A N 1
ATOM 959 C CA . SER A 1 147 ? -20.252 -11.454 -3.197 1.00 35.28 902 SER A CA 1
ATOM 960 C C . SER A 1 147 ? -20.049 -11.844 -1.734 1.00 33.09 902 SER A C 1
ATOM 961 O O . SER A 1 147 ? -18.918 -11.804 -1.238 1.00 30.19 902 SER A O 1
ATOM 964 N N . GLY A 1 148 ? -21.141 -12.216 -1.046 1.00 31.96 903 GLY A N 1
ATOM 965 C CA . GLY A 1 148 ? -21.048 -12.707 0.328 1.00 33.23 903 GLY A CA 1
ATOM 966 C C . GLY A 1 148 ? -20.614 -11.616 1.318 1.00 34.12 903 GLY A C 1
ATOM 967 O O . GLY A 1 148 ? -20.997 -10.450 1.181 1.00 34.86 903 GLY A O 1
ATOM 968 N N . ASP A 1 149 ? -19.790 -11.994 2.307 1.00 32.35 904 ASP A N 1
ATOM 969 C CA . ASP A 1 149 ? -19.567 -11.147 3.469 1.00 31.95 904 ASP A CA 1
ATOM 970 C C . ASP A 1 149 ? -18.592 -10.036 3.133 1.00 29.14 904 ASP A C 1
ATOM 971 O O . ASP A 1 149 ? -17.504 -10.312 2.651 1.00 26.79 904 ASP A O 1
ATOM 976 N N . VAL A 1 150 ? -18.992 -8.803 3.481 1.00 29.31 905 VAL A N 1
ATOM 977 C CA . VAL A 1 150 ? -18.250 -7.599 3.150 1.00 27.77 905 VAL A CA 1
ATOM 978 C C . VAL A 1 150 ? -18.214 -6.654 4.351 1.00 27.99 905 VAL A C 1
ATOM 979 O O . VAL A 1 150 ? -19.107 -6.650 5.199 1.00 29.55 905 VAL A O 1
ATOM 983 N N . TYR A 1 151 ? -17.108 -5.907 4.423 1.00 26.77 906 TYR A N 1
ATOM 984 C CA . TYR A 1 151 ? -16.962 -4.729 5.255 1.00 25.71 906 TYR A CA 1
ATOM 985 C C . TYR A 1 151 ? -17.440 -3.530 4.446 1.00 24.28 906 TYR A C 1
ATOM 986 O O . TYR A 1 151 ? -17.174 -3.453 3.245 1.00 23.71 906 TYR A O 1
ATOM 995 N N . VAL A 1 152 ? -18.184 -2.634 5.099 1.00 21.30 907 VAL A N 1
ATOM 996 C CA . VAL A 1 152 ? -18.773 -1.466 4.457 1.00 19.46 907 VAL A CA 1
ATOM 997 C C . VAL A 1 152 ? -18.328 -0.246 5.255 1.00 17.87 907 VAL A C 1
ATOM 998 O O . VAL A 1 152 ? -18.459 -0.282 6.465 1.00 17.22 907 VAL A O 1
ATOM 1002 N N . LYS A 1 153 ? -17.838 0.809 4.591 1.00 17.98 908 LYS A N 1
ATOM 1003 C CA . LYS A 1 153 ? -17.623 2.106 5.218 1.00 18.38 908 LYS A CA 1
ATOM 1004 C C . LYS A 1 153 ? -18.561 3.164 4.627 1.00 17.86 908 LYS A C 1
ATOM 1005 O O . LYS A 1 153 ? -18.434 3.512 3.456 1.00 19.09 908 LYS A O 1
ATOM 1011 N N . PHE A 1 154 ? -19.462 3.726 5.448 1.00 16.74 909 PHE A N 1
ATOM 1012 C CA . PHE A 1 154 ? -20.302 4.847 5.041 1.00 15.49 909 PHE A CA 1
ATOM 1013 C C . PHE A 1 154 ? -19.697 6.161 5.535 1.00 14.53 909 PHE A C 1
ATOM 1014 O O . PHE A 1 154 ? -19.550 6.374 6.731 1.00 14.97 909 PHE A O 1
ATOM 1022 N N . GLN A 1 155 ? -19.348 7.049 4.612 1.00 13.30 910 GLN A N 1
ATOM 1023 C CA . GLN A 1 155 ? -18.589 8.225 4.976 1.00 13.84 910 GLN A CA 1
ATOM 1024 C C . GLN A 1 155 ? -19.339 9.493 4.602 1.00 13.14 910 GLN A C 1
ATOM 1025 O O . GLN A 1 155 ? -19.874 9.601 3.502 1.00 12.26 910 GLN A O 1
ATOM 1031 N N . ILE A 1 156 ? -19.337 10.444 5.540 1.00 13.44 911 ILE A N 1
ATOM 1032 C CA . ILE A 1 156 ? -20.020 11.717 5.381 1.00 13.90 911 ILE A CA 1
ATOM 1033 C C . ILE A 1 156 ? -18.949 12.779 5.179 1.00 14.11 911 ILE A C 1
ATOM 1034 O O . ILE A 1 156 ? -18.119 13.014 6.057 1.00 12.88 911 ILE A O 1
ATOM 1039 N N . ASN A 1 157 ? -18.949 13.366 3.980 1.00 14.55 912 ASN A N 1
ATOM 1040 C CA . ASN A 1 157 ? -17.935 14.335 3.607 1.00 15.16 912 ASN A CA 1
ATOM 1041 C C . ASN A 1 157 ? -18.435 15.743 3.881 1.00 16.00 912 ASN A C 1
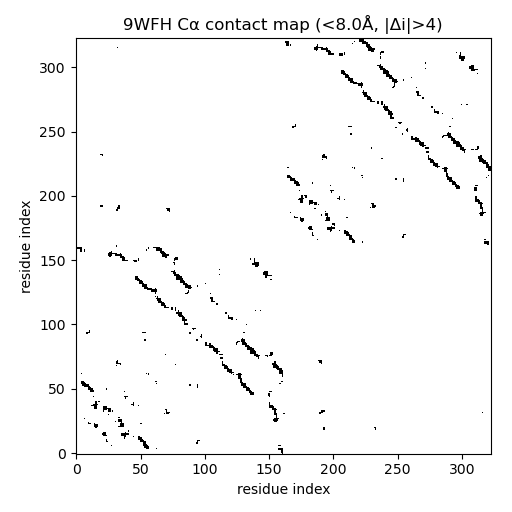ATOM 1042 O O . ASN A 1 157 ? -17.641 16.644 4.121 1.00 16.96 912 ASN A O 1
ATOM 1047 N N . ASP A 1 158 ? -19.748 15.904 3.865 1.00 16.77 913 ASP A N 1
ATOM 1048 C CA . ASP A 1 158 ? -20.358 17.214 3.858 1.00 19.31 913 ASP A CA 1
ATOM 1049 C C . ASP A 1 158 ? -21.724 17.100 4.506 1.00 16.74 913 ASP A C 1
ATOM 1050 O O . ASP A 1 158 ? -22.408 16.089 4.344 1.00 14.43 913 ASP A O 1
ATOM 1055 N N . ALA A 1 159 ? -22.157 18.208 5.099 1.00 15.30 914 ALA A N 1
ATOM 1056 C CA . ALA A 1 159 ? -23.423 18.234 5.786 1.00 14.03 914 ALA A CA 1
ATOM 1057 C C . ALA A 1 159 ? -24.186 19.475 5.373 1.00 13.25 914 ALA A C 1
ATOM 1058 O O . ALA A 1 159 ? -23.608 20.457 4.934 1.00 12.88 914 ALA A O 1
ATOM 1060 N N . TRP A 1 160 ? -25.496 19.387 5.544 1.00 12.71 915 TRP A N 1
ATOM 1061 C CA . TRP A 1 160 ? -26.372 20.531 5.465 1.00 12.24 915 TRP A CA 1
ATOM 1062 C C . TRP A 1 160 ? -26.169 21.456 6.657 1.00 12.55 915 TRP A C 1
ATOM 1063 O O . TRP A 1 160 ? -25.720 21.019 7.713 1.00 12.40 915 TRP A O 1
ATOM 1074 N N . GLY A 1 161 ? -26.522 22.739 6.478 1.00 12.97 916 GLY A N 1
ATOM 1075 C CA . GLY A 1 161 ? -26.602 23.687 7.577 1.00 13.04 916 GLY A CA 1
ATOM 1076 C C . GLY A 1 161 ? -27.894 23.515 8.372 1.00 13.82 916 GLY A C 1
ATOM 1077 O O . GLY A 1 161 ? -28.570 22.492 8.293 1.00 14.58 916 GLY A O 1
ATOM 1078 N N . LEU A 1 162 ? -28.228 24.531 9.164 1.00 14.66 917 LEU A N 1
ATOM 1079 C CA . LEU A 1 162 ? -29.409 24.491 9.997 1.00 15.52 917 LEU A CA 1
ATOM 1080 C C . LEU A 1 162 ? -30.640 24.919 9.210 1.00 16.17 917 LEU A C 1
ATOM 1081 O O . LEU A 1 162 ? -31.767 24.771 9.699 1.00 14.50 917 LEU A O 1
ATOM 1086 N N . THR A 1 163 ? -30.363 25.516 8.032 1.00 16.93 918 THR A N 1
ATOM 1087 C CA . THR A 1 163 ? -31.279 25.649 6.907 1.00 16.09 918 THR A CA 1
ATOM 1088 C C . THR A 1 163 ? -30.518 25.179 5.670 1.00 15.53 918 THR A C 1
ATOM 1089 O O . THR A 1 163 ? -29.281 25.091 5.694 1.00 13.58 918 THR A O 1
ATOM 1093 N N . GLU A 1 164 ? -31.268 24.936 4.588 1.00 16.19 919 GLU A N 1
ATOM 1094 C CA . GLU A 1 164 ? -30.687 24.557 3.304 1.00 17.05 919 GLU A CA 1
ATOM 1095 C C . GLU A 1 164 ? -29.565 25.490 2.855 1.00 17.58 919 GLU A C 1
ATOM 1096 O O . GLU A 1 164 ? -28.612 25.004 2.264 1.00 19.40 919 GLU A O 1
ATOM 1102 N N . THR A 1 165 ? -29.681 26.803 3.108 1.00 18.84 920 THR A N 1
ATOM 1103 C CA . THR A 1 165 ? -28.743 27.796 2.591 1.00 20.05 920 THR A CA 1
ATOM 1104 C C . THR A 1 165 ? -27.734 28.282 3.629 1.00 21.41 920 THR A C 1
ATOM 1105 O O . THR A 1 165 ? -26.945 29.162 3.315 1.00 24.52 920 THR A O 1
ATOM 1109 N N . SER A 1 166 ? -27.757 27.795 4.875 1.00 21.43 921 SER A N 1
ATOM 1110 C CA . SER A 1 166 ? -26.719 28.206 5.816 1.00 19.90 921 SER A CA 1
ATOM 1111 C C . SER A 1 166 ? -25.544 27.241 5.767 1.00 19.00 921 SER A C 1
ATOM 1112 O O . SER A 1 166 ? -25.611 26.174 5.167 1.00 18.68 921 SER A O 1
ATOM 1115 N N . ALA A 1 167 ? -24.442 27.677 6.373 1.00 19.57 922 ALA A N 1
ATOM 1116 C CA . ALA A 1 167 ? -23.185 26.965 6.276 1.00 18.67 922 ALA A CA 1
ATOM 1117 C C . ALA A 1 167 ? -23.366 25.601 6.931 1.00 17.75 922 ALA A C 1
ATOM 1118 O O . ALA A 1 167 ? -24.038 25.505 7.961 1.00 18.00 922 ALA A O 1
ATOM 1120 N N . GLY A 1 168 ? -22.799 24.565 6.295 1.00 16.62 923 GLY A N 1
ATOM 1121 C CA . GLY A 1 168 ? -22.920 23.182 6.740 1.00 17.05 923 GLY A CA 1
ATOM 1122 C C . GLY A 1 168 ? -22.338 22.963 8.144 1.00 17.25 923 GLY A C 1
ATOM 1123 O O . GLY A 1 168 ? -21.352 23.586 8.530 1.00 17.46 923 GLY A O 1
ATOM 1124 N N . VAL A 1 169 ? -22.957 22.066 8.919 1.00 15.89 924 VAL A N 1
ATOM 1125 C CA . VAL A 1 169 ? -22.515 21.788 10.276 1.00 14.72 924 VAL A CA 1
ATOM 1126 C C . VAL A 1 169 ? -21.283 20.893 10.212 1.00 14.54 924 VAL A C 1
ATOM 1127 O O . VAL A 1 169 ? -21.024 20.324 9.160 1.00 14.17 924 VAL A O 1
ATOM 1131 N N . THR A 1 170 ? -20.556 20.764 11.334 1.00 13.97 925 THR A N 1
ATOM 1132 C CA . THR A 1 170 ? -19.266 20.078 11.358 1.00 14.60 925 THR A CA 1
ATOM 1133 C C . THR A 1 170 ? -19.392 18.675 11.953 1.00 14.57 925 THR A C 1
ATOM 1134 O O . THR A 1 170 ? -18.411 17.919 11.983 1.00 14.02 925 THR A O 1
ATOM 1138 N N . TRP A 1 171 ? -20.625 18.343 12.382 1.00 14.40 926 TRP A N 1
ATOM 1139 C CA . TRP A 1 171 ? -20.939 17.117 13.095 1.00 13.50 926 TRP A CA 1
ATOM 1140 C C . TRP A 1 171 ? -21.832 16.223 12.241 1.00 14.46 926 TRP A C 1
ATOM 1141 O O . TRP A 1 171 ? -22.266 16.623 11.172 1.00 13.97 926 TRP A O 1
ATOM 1152 N N . ALA A 1 172 ? -22.078 14.994 12.706 1.00 15.26 927 ALA A N 1
ATOM 1153 C CA . ALA A 1 172 ? -22.947 14.070 11.994 1.00 15.16 927 ALA A CA 1
ATOM 1154 C C . ALA A 1 172 ? -23.731 13.210 12.977 1.00 15.40 927 ALA A C 1
ATOM 1155 O O . ALA A 1 172 ? -23.322 13.009 14.115 1.00 16.31 927 ALA A O 1
ATOM 1157 N N . ALA A 1 173 ? -24.858 12.688 12.498 1.00 15.71 928 ALA A N 1
ATOM 1158 C CA . ALA A 1 173 ? -25.696 11.806 13.282 1.00 14.71 928 ALA A CA 1
ATOM 1159 C C . ALA A 1 173 ? -26.492 10.896 12.349 1.00 13.79 928 ALA A C 1
ATOM 1160 O O . ALA A 1 173 ? -27.017 11.344 11.330 1.00 15.16 928 ALA A O 1
ATOM 1162 N N . VAL A 1 174 ? -26.573 9.619 12.719 1.00 12.45 929 VAL A N 1
ATOM 1163 C CA . VAL A 1 174 ? -27.340 8.635 11.979 1.00 12.26 929 VAL A CA 1
ATOM 1164 C C . VAL A 1 174 ? -28.163 7.785 12.952 1.00 11.89 929 VAL A C 1
ATOM 1165 O O . VAL A 1 174 ? -27.609 7.164 13.851 1.00 11.43 929 VAL A O 1
ATOM 1169 N N . ALA A 1 175 ? -29.478 7.729 12.741 1.00 11.73 930 ALA A N 1
ATOM 1170 C CA . ALA A 1 175 ? -30.342 6.890 13.552 1.00 12.52 930 ALA A CA 1
ATOM 1171 C C . ALA A 1 175 ? -30.225 5.418 13.153 1.00 14.49 930 ALA A C 1
ATOM 1172 O O . ALA A 1 175 ? -30.193 4.551 14.029 1.00 14.22 930 ALA A O 1
ATOM 1174 N N . GLU A 1 176 ? -30.181 5.126 11.843 1.00 15.99 931 GLU A N 1
ATOM 1175 C CA . GLU A 1 176 ? -29.976 3.752 11.388 1.00 18.32 931 GLU A CA 1
ATOM 1176 C C . GLU A 1 176 ? -29.216 3.702 10.063 1.00 18.61 931 GLU A C 1
ATOM 1177 O O . GLU A 1 176 ? -29.489 4.462 9.123 1.00 18.18 931 GLU A O 1
ATOM 1183 N N . LEU A 1 177 ? -28.309 2.725 10.010 1.00 18.35 932 LEU A N 1
ATOM 1184 C CA . LEU A 1 177 ? -27.546 2.387 8.826 1.00 18.78 932 LEU A CA 1
ATOM 1185 C C . LEU A 1 177 ? -27.742 0.894 8.609 1.00 19.16 932 LEU A C 1
ATOM 1186 O O . LEU A 1 177 ? -27.656 0.135 9.563 1.00 19.06 932 LEU A O 1
ATOM 1191 N N . ALA A 1 178 ? -28.069 0.487 7.378 1.00 19.98 933 ALA A N 1
ATOM 1192 C CA . ALA A 1 178 ? -28.365 -0.907 7.083 1.00 20.63 933 ALA A CA 1
ATOM 1193 C C . ALA A 1 178 ? -28.006 -1.237 5.632 1.00 22.76 933 ALA A C 1
ATOM 1194 O O . ALA A 1 178 ? -27.956 -0.334 4.794 1.00 20.21 933 ALA A O 1
ATOM 1196 N N . ALA A 1 179 ? -27.791 -2.540 5.375 1.00 23.75 934 ALA A N 1
ATOM 1197 C CA . ALA A 1 179 ? -27.550 -3.083 4.047 1.00 25.05 934 ALA A CA 1
ATOM 1198 C C . ALA A 1 179 ? -28.641 -4.087 3.708 1.00 26.25 934 ALA A C 1
ATOM 1199 O O . ALA A 1 179 ? -28.992 -4.900 4.559 1.00 25.35 934 ALA A O 1
ATOM 1201 N N . THR A 1 180 ? -29.140 -4.022 2.462 1.00 26.39 935 THR A N 1
ATOM 1202 C CA . THR A 1 180 ? -30.102 -4.982 1.931 1.00 26.13 935 THR A CA 1
ATOM 1203 C C . THR A 1 180 ? -29.416 -5.834 0.863 1.00 25.35 935 THR A C 1
ATOM 1204 O O . THR A 1 180 ? -28.341 -5.455 0.392 1.00 23.79 935 THR A O 1
ATOM 1208 N N . ALA A 1 181 ? -30.036 -6.985 0.515 1.00 26.27 936 ALA A N 1
ATOM 1209 C CA . ALA A 1 181 ? -29.530 -7.920 -0.496 1.00 26.54 936 ALA A CA 1
ATOM 1210 C C . ALA A 1 181 ? -30.674 -8.478 -1.348 1.00 27.03 936 ALA A C 1
ATOM 1211 O O . ALA A 1 181 ? -31.808 -8.466 -0.820 1.00 31.78 936 ALA A O 1
ATOM 1213 N N . THR B 1 22 ? -40.121 6.014 10.636 1.00 49.77 777 THR B N 1
ATOM 1214 C CA . THR B 1 22 ? -40.744 4.697 10.912 1.00 50.16 777 THR B CA 1
ATOM 1215 C C . THR B 1 22 ? -42.219 4.947 11.275 1.00 47.94 777 THR B C 1
ATOM 1216 O O . THR B 1 22 ? -42.798 5.889 10.736 1.00 48.57 777 THR B O 1
ATOM 1220 N N . LYS B 1 23 ? -42.858 4.125 12.126 1.00 44.75 778 LYS B N 1
ATOM 1221 C CA . LYS B 1 23 ? -44.301 3.944 12.035 1.00 44.58 778 LYS B CA 1
ATOM 1222 C C . LYS B 1 23 ? -45.063 4.330 13.312 1.00 39.01 778 LYS B C 1
ATOM 1223 O O . LYS B 1 23 ? -46.052 3.679 13.666 1.00 36.81 778 LYS B O 1
ATOM 1229 N N . ASP B 1 24 ? -44.655 5.409 13.996 1.00 31.03 779 ASP B N 1
ATOM 1230 C CA . ASP B 1 24 ? -45.387 5.859 15.168 1.00 27.09 779 ASP B CA 1
ATOM 1231 C C . ASP B 1 24 ? -46.542 6.725 14.706 1.00 23.91 779 ASP B C 1
ATOM 1232 O O . ASP B 1 24 ? -46.348 7.494 13.782 1.00 21.85 779 ASP B O 1
ATOM 1237 N N . VAL B 1 25 ? -47.707 6.650 15.364 1.00 22.99 780 VAL B N 1
ATOM 1238 C CA . VAL B 1 25 ? -48.792 7.550 15.002 1.00 23.65 780 VAL B CA 1
ATOM 1239 C C . VAL B 1 25 ? -48.518 8.925 15.619 1.00 24.46 780 VAL B C 1
ATOM 1240 O O . VAL B 1 25 ? -47.722 9.042 16.544 1.00 23.25 780 VAL B O 1
ATOM 1244 N N . GLU B 1 26 ? -49.170 9.957 15.065 1.00 24.77 781 GLU B N 1
ATOM 1245 C CA . GLU B 1 26 ? -49.093 11.327 15.554 1.00 25.96 781 GLU B CA 1
ATOM 1246 C C . GLU B 1 26 ? -49.564 11.390 17.004 1.00 23.81 781 GLU B C 1
ATOM 1247 O O . GLU B 1 26 ? -50.636 10.900 17.331 1.00 21.77 781 GLU B O 1
ATOM 1253 N N . ALA B 1 27 ? -48.773 12.049 17.857 1.00 23.88 782 ALA B N 1
ATOM 1254 C CA . ALA B 1 27 ? -49.128 12.245 19.257 1.00 22.13 782 ALA B CA 1
ATOM 1255 C C . ALA B 1 27 ? -49.240 13.732 19.596 1.00 21.17 782 ALA B C 1
ATOM 1256 O O . ALA B 1 27 ? -48.469 14.547 19.110 1.00 21.16 782 ALA B O 1
ATOM 1258 N N . SER B 1 28 ? -50.180 14.071 20.481 1.00 18.59 783 SER B N 1
ATOM 1259 C CA . SER B 1 28 ? -50.415 15.448 20.866 1.00 16.40 783 SER B CA 1
ATOM 1260 C C . SER B 1 28 ? -50.955 15.466 22.291 1.00 15.88 783 SER B C 1
ATOM 1261 O O . SER B 1 28 ? -51.174 14.400 22.875 1.00 14.35 783 SER B O 1
ATOM 1264 N N . ASP B 1 29 ? -51.155 16.687 22.816 1.00 15.93 784 ASP B N 1
ATOM 1265 C CA . ASP B 1 29 ? -51.854 16.901 24.072 1.00 17.37 784 ASP B CA 1
ATOM 1266 C C . ASP B 1 29 ? -51.187 16.084 25.178 1.00 17.01 784 ASP B C 1
ATOM 1267 O O . ASP B 1 29 ? -51.825 15.298 25.863 1.00 16.71 784 ASP B O 1
ATOM 1272 N N . TYR B 1 30 ? -49.874 16.261 25.314 1.00 18.58 785 TYR B N 1
ATOM 1273 C CA . TYR B 1 30 ? -49.068 15.512 26.271 1.00 19.98 785 TYR B CA 1
ATOM 1274 C C . TYR B 1 30 ? -49.425 15.873 27.716 1.00 19.53 785 TYR B C 1
ATOM 1275 O O . TYR B 1 30 ? -49.707 17.035 28.032 1.00 18.26 785 TYR B O 1
ATOM 1284 N N . ALA B 1 31 ? -49.336 14.881 28.612 1.00 18.48 786 ALA B N 1
ATOM 1285 C CA . ALA B 1 31 ? -49.533 15.135 30.034 1.00 16.77 786 ALA B CA 1
ATOM 1286 C C . ALA B 1 31 ? -48.819 14.087 30.880 1.00 14.85 786 ALA B C 1
ATOM 1287 O O . ALA B 1 31 ? -48.613 12.964 30.436 1.00 13.67 786 ALA B O 1
ATOM 1289 N N . ALA B 1 32 ? -48.509 14.468 32.125 1.00 15.10 787 ALA B N 1
ATOM 1290 C CA . ALA B 1 32 ? -47.991 13.551 33.129 1.00 15.43 787 ALA B CA 1
ATOM 1291 C C . ALA B 1 32 ? -48.541 13.869 34.521 1.00 14.82 787 ALA B C 1
ATOM 1292 O O . ALA B 1 32 ? -48.916 14.992 34.832 1.00 13.50 787 ALA B O 1
ATOM 1294 N N . SER B 1 33 ? -48.534 12.834 35.364 1.00 15.82 788 SER B N 1
ATOM 1295 C CA . SER B 1 33 ? -48.826 12.918 36.789 1.00 15.06 788 SER B CA 1
ATOM 1296 C C . SER B 1 33 ? -47.948 13.961 37.491 1.00 14.99 788 SER B C 1
ATOM 1297 O O . SER B 1 33 ? -48.427 14.726 38.313 1.00 13.86 788 SER B O 1
ATOM 1300 N N . SER B 1 34 ? -46.654 13.984 37.171 1.00 15.81 789 SER B N 1
ATOM 1301 C CA . SER B 1 34 ? -45.715 14.947 37.724 1.00 15.79 789 SER B CA 1
ATOM 1302 C C . SER B 1 34 ? -44.527 15.027 36.775 1.00 17.74 789 SER B C 1
ATOM 1303 O O . SER B 1 34 ? -44.409 14.181 35.892 1.00 17.11 789 SER B O 1
ATOM 1306 N N . GLN B 1 35 ? -43.623 15.990 37.003 1.00 19.42 790 GLN B N 1
ATOM 1307 C CA . GLN B 1 35 ? -42.428 16.091 36.181 1.00 20.99 790 GLN B CA 1
ATOM 1308 C C . GLN B 1 35 ? -41.345 16.842 36.951 1.00 20.77 790 GLN B C 1
ATOM 1309 O O . GLN B 1 35 ? -41.654 17.779 37.661 1.00 20.70 790 GLN B O 1
ATOM 1315 N N . GLU B 1 36 ? -40.081 16.424 36.800 1.00 21.19 791 GLU B N 1
ATOM 1316 C CA . GLU B 1 36 ? -38.979 17.049 37.506 1.00 20.70 791 GLU B CA 1
ATOM 1317 C C . GLU B 1 36 ? -38.469 18.244 36.708 1.00 23.02 791 GLU B C 1
ATOM 1318 O O . GLU B 1 36 ? -38.165 18.100 35.533 1.00 23.01 791 GLU B O 1
ATOM 1324 N N . THR B 1 37 ? -38.369 19.411 37.355 1.00 25.25 792 THR B N 1
ATOM 1325 C CA . THR B 1 37 ? -37.828 20.606 36.719 1.00 27.28 792 THR B CA 1
ATOM 1326 C C . THR B 1 37 ? -36.780 21.278 37.614 1.00 27.35 792 THR B C 1
ATOM 1327 O O . THR B 1 37 ? -36.277 22.349 37.278 1.00 28.73 792 THR B O 1
ATOM 1331 N N . THR B 1 38 ? -36.454 20.670 38.760 1.00 26.62 793 THR B N 1
ATOM 1332 C CA . THR B 1 38 ? -35.594 21.312 39.741 1.00 26.38 793 THR B CA 1
ATOM 1333 C C . THR B 1 38 ? -34.261 20.582 39.795 1.00 26.22 793 THR B C 1
ATOM 1334 O O . THR B 1 38 ? -33.218 21.197 39.623 1.00 29.86 793 THR B O 1
ATOM 1338 N N . GLY B 1 39 ? -34.301 19.279 40.085 1.00 24.42 794 GLY B N 1
ATOM 1339 C CA . GLY B 1 39 ? -33.078 18.504 40.162 1.00 24.49 794 GLY B CA 1
ATOM 1340 C C . GLY B 1 39 ? -32.447 18.348 38.780 1.00 24.69 794 GLY B C 1
ATOM 1341 O O . GLY B 1 39 ? -31.259 18.072 38.665 1.00 26.39 794 GLY B O 1
ATOM 1342 N N . GLU B 1 40 ? -33.282 18.493 37.746 1.00 25.22 795 GLU B N 1
ATOM 1343 C CA . GLU B 1 40 ? -32.891 18.390 36.348 1.00 24.76 795 GLU B CA 1
ATOM 1344 C C . GLU B 1 40 ? -34.093 18.836 35.520 1.00 24.81 795 GLU B C 1
ATOM 1345 O O . GLU B 1 40 ? -35.184 19.037 36.064 1.00 22.36 795 GLU B O 1
ATOM 1351 N N . HIS B 1 41 ? -33.861 19.007 34.213 1.00 26.99 796 HIS B N 1
ATOM 1352 C CA . HIS B 1 41 ? -34.894 19.403 33.268 1.00 29.10 796 HIS B CA 1
ATOM 1353 C C . HIS B 1 41 ? -35.403 18.165 32.539 1.00 25.62 796 HIS B C 1
ATOM 1354 O O . HIS B 1 41 ? -34.754 17.684 31.607 1.00 25.33 796 HIS B O 1
ATOM 1361 N N . ALA B 1 42 ? -36.556 17.646 32.993 1.00 19.76 797 ALA B N 1
ATOM 1362 C CA . ALA B 1 42 ? -37.075 16.396 32.479 1.00 17.3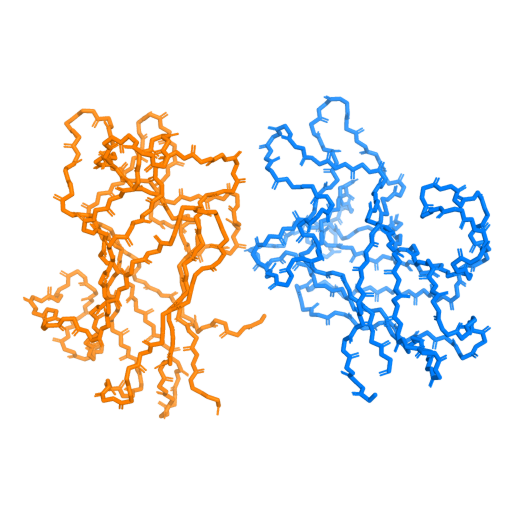8 797 ALA B CA 1
ATOM 1363 C C . ALA B 1 42 ? -38.585 16.496 32.309 1.00 17.11 797 ALA B C 1
ATOM 1364 O O . ALA B 1 42 ? -39.337 15.684 32.850 1.00 17.05 797 ALA B O 1
ATOM 1366 N N . PRO B 1 43 ? -39.080 17.499 31.542 1.00 16.17 798 PRO B N 1
ATOM 1367 C CA . PRO B 1 43 ? -40.509 17.654 31.304 1.00 15.86 798 PRO B CA 1
ATOM 1368 C C . PRO B 1 43 ? -41.135 16.565 30.448 1.00 15.18 798 PRO B C 1
ATOM 1369 O O . PRO B 1 43 ? -40.453 15.729 29.858 1.00 15.42 798 PRO B O 1
ATOM 1373 N N . VAL B 1 44 ? -42.462 16.610 30.391 1.00 14.75 799 VAL B N 1
ATOM 1374 C CA . VAL B 1 44 ? -43.256 15.599 29.726 1.00 14.43 799 VAL B CA 1
ATOM 1375 C C . VAL B 1 44 ? -42.904 15.563 28.238 1.00 15.05 799 VAL B C 1
ATOM 1376 O O . VAL B 1 44 ? -42.814 14.487 27.634 1.00 16.81 799 VAL B O 1
ATOM 1380 N N . GLY B 1 45 ? -42.649 16.731 27.650 1.00 14.65 800 GLY B N 1
ATOM 1381 C CA . GLY B 1 45 ? -42.310 16.797 26.235 1.00 14.99 800 GLY B CA 1
ATOM 1382 C C . GLY B 1 45 ? -41.191 15.831 25.845 1.00 14.84 800 GLY B C 1
ATOM 1383 O O . GLY B 1 45 ? -41.201 15.303 24.739 1.00 15.31 800 GLY B O 1
ATOM 1384 N N . ASN B 1 46 ? -40.228 15.591 26.749 1.00 13.41 801 ASN B N 1
ATOM 1385 C CA . ASN B 1 46 ? -39.080 14.763 26.435 1.00 13.10 801 ASN B CA 1
ATOM 1386 C C . ASN B 1 46 ? -39.438 13.310 26.151 1.00 12.92 801 ASN B C 1
ATOM 1387 O O . ASN B 1 46 ? -38.593 12.560 25.675 1.00 12.39 801 ASN B O 1
ATOM 1392 N N . ALA B 1 47 ? -40.668 12.890 26.442 1.00 12.90 802 ALA B N 1
ATOM 1393 C CA . ALA B 1 47 ? -41.022 11.502 26.185 1.00 12.99 802 ALA B CA 1
ATOM 1394 C C . ALA B 1 47 ? -41.595 11.346 24.779 1.00 13.47 802 ALA B C 1
ATOM 1395 O O . ALA B 1 47 ? -41.972 10.234 24.388 1.00 13.92 802 ALA B O 1
ATOM 1397 N N . PHE B 1 48 ? -41.688 12.463 24.045 1.00 12.42 803 PHE B N 1
ATOM 1398 C CA . PHE B 1 48 ? -42.462 12.463 22.819 1.00 13.07 803 PHE B CA 1
ATOM 1399 C C . PHE B 1 48 ? -41.682 13.013 21.626 1.00 12.56 803 PHE B C 1
ATOM 1400 O O . PHE B 1 48 ? -42.224 13.072 20.533 1.00 13.03 803 PHE B O 1
ATOM 1408 N N . ASP B 1 49 ? -40.411 13.355 21.813 1.00 12.22 804 ASP B N 1
ATOM 1409 C CA . ASP B 1 49 ? -39.702 14.211 20.877 1.00 12.45 804 ASP B CA 1
ATOM 1410 C C . ASP B 1 49 ? -38.832 13.411 19.902 1.00 12.37 804 ASP B C 1
ATOM 1411 O O . ASP B 1 49 ? -38.195 14.016 19.045 1.00 12.96 804 ASP B O 1
ATOM 1416 N N . LYS B 1 50 ? -38.792 12.080 20.054 1.00 12.08 805 LYS B N 1
ATOM 1417 C CA . LYS B 1 50 ? -38.067 11.175 19.167 1.00 13.10 805 LYS B CA 1
ATOM 1418 C C . LYS B 1 50 ? -36.555 11.283 19.362 1.00 12.76 805 LYS B C 1
ATOM 1419 O O . LYS B 1 50 ? -35.786 11.025 18.434 1.00 13.84 805 LYS B O 1
ATOM 1425 N N . ASN B 1 51 ? -36.135 11.711 20.549 1.00 12.02 806 ASN B N 1
ATOM 1426 C CA . ASN B 1 51 ? -34.733 11.756 20.910 1.00 11.30 806 ASN B CA 1
ATOM 1427 C C . ASN B 1 51 ? -34.527 10.929 22.178 1.00 12.08 806 ASN B C 1
ATOM 1428 O O . ASN B 1 51 ? -34.892 11.342 23.297 1.00 11.61 806 ASN B O 1
ATOM 1433 N N . ALA B 1 52 ? -33.903 9.760 21.986 1.00 12.27 807 ALA B N 1
ATOM 1434 C CA . ALA B 1 52 ? -33.844 8.761 23.039 1.00 12.55 807 ALA B CA 1
ATOM 1435 C C . ALA B 1 52 ? -32.975 9.258 24.188 1.00 12.49 807 ALA B C 1
ATOM 1436 O O . ALA B 1 52 ? -32.943 8.617 25.231 1.00 12.08 807 ALA B O 1
ATOM 1438 N N . ASN B 1 53 ? -32.250 10.366 23.964 1.00 12.56 808 ASN B N 1
ATOM 1439 C CA . ASN B 1 53 ? -31.327 10.892 24.959 1.00 12.69 808 ASN B CA 1
ATOM 1440 C C . ASN B 1 53 ? -31.993 12.021 25.722 1.00 12.60 808 ASN B C 1
ATOM 1441 O O . ASN B 1 53 ? -31.334 12.642 26.535 1.00 12.74 808 ASN B O 1
ATOM 1446 N N . THR B 1 54 ? -33.287 12.257 25.489 1.00 12.21 809 THR B N 1
ATOM 1447 C CA . THR B 1 54 ? -34.052 13.089 26.400 1.00 12.35 809 THR B CA 1
ATOM 1448 C C . THR B 1 54 ? -35.154 12.226 26.992 1.00 13.15 809 THR B C 1
ATOM 1449 O O . THR B 1 54 ? -35.635 11.304 26.333 1.00 13.16 809 THR B O 1
ATOM 1453 N N . PHE B 1 55 ? -35.519 12.524 28.247 1.00 13.91 810 PHE B N 1
ATOM 1454 C CA . PHE B 1 55 ? -36.557 11.772 28.935 1.00 13.91 810 PHE B CA 1
ATOM 1455 C C . PHE B 1 55 ? -37.346 12.678 29.868 1.00 14.34 810 PHE B C 1
ATOM 1456 O O . PHE B 1 55 ? -36.815 13.659 30.405 1.00 13.50 810 PHE B O 1
ATOM 1464 N N . TRP B 1 56 ? -38.631 12.312 29.991 1.00 14.07 811 TRP B N 1
ATOM 1465 C CA . TRP B 1 56 ? -39.469 12.721 31.096 1.00 14.63 811 TRP B CA 1
ATOM 1466 C C . TRP B 1 56 ? -39.061 11.963 32.355 1.00 15.28 811 TRP B C 1
ATOM 1467 O O . TRP B 1 56 ? -38.750 10.771 32.284 1.00 15.62 811 TRP B O 1
ATOM 1478 N N . HIS B 1 57 ? -39.065 12.671 33.488 1.00 14.52 812 HIS B N 1
ATOM 1479 C CA . HIS B 1 57 ? -38.758 12.070 34.780 1.00 15.29 812 HIS B CA 1
ATOM 1480 C C . HIS B 1 57 ? -39.807 12.507 35.793 1.00 14.49 812 HIS B C 1
ATOM 1481 O O . HIS B 1 57 ? -40.147 13.686 35.830 1.00 13.93 812 HIS B O 1
ATOM 1488 N N . SER B 1 58 ? -40.291 11.567 36.610 1.00 14.55 813 SER B N 1
ATOM 1489 C CA . SER B 1 58 ? -41.269 11.911 37.633 1.00 15.94 813 SER B CA 1
ATOM 1490 C C . SER B 1 58 ? -40.623 12.880 38.619 1.00 17.69 813 SER B C 1
ATOM 1491 O O . SER B 1 58 ? -39.398 12.953 38.703 1.00 17.75 813 SER B O 1
ATOM 1494 N N . LYS B 1 59 ? -41.444 13.617 39.371 1.00 20.81 814 LYS B N 1
ATOM 1495 C CA . LYS B 1 59 ? -40.905 14.592 40.311 1.00 22.37 814 LYS B CA 1
ATOM 1496 C C . LYS B 1 59 ? -40.351 13.853 41.523 1.00 21.86 814 LYS B C 1
ATOM 1497 O O . LYS B 1 59 ? -41.127 13.287 42.291 1.00 20.38 814 LYS B O 1
ATOM 1503 N N . TYR B 1 60 ? -39.014 13.841 41.652 1.00 22.28 815 TYR B N 1
ATOM 1504 C CA . TYR B 1 60 ? -38.335 13.196 42.771 1.00 23.82 815 TYR B CA 1
ATOM 1505 C C . TYR B 1 60 ? -37.794 14.221 43.779 1.00 24.61 815 TYR B C 1
ATOM 1506 O O . TYR B 1 60 ? -37.470 13.841 44.909 1.00 20.99 815 TYR B O 1
ATOM 1515 N N . SER B 1 61 ? -37.624 15.487 43.347 1.00 25.56 816 SER B N 1
ATOM 1516 C CA . SER B 1 61 ? -37.253 16.569 44.248 1.00 27.17 816 SER B CA 1
ATOM 1517 C C . SER B 1 61 ? -38.443 16.869 45.157 1.00 30.12 816 SER B C 1
ATOM 1518 O O . SER B 1 61 ? -39.541 16.381 44.905 1.00 28.83 816 SER B O 1
ATOM 1521 N N . ASN B 1 62 ? -38.233 17.626 46.241 1.00 35.26 817 ASN B N 1
ATOM 1522 C CA . ASN B 1 62 ? -39.214 17.590 47.317 1.00 44.04 817 ASN B CA 1
ATOM 1523 C C . ASN B 1 62 ? -40.215 18.738 47.158 1.00 40.52 817 ASN B C 1
ATOM 1524 O O . ASN B 1 62 ? -39.813 19.855 46.858 1.00 43.20 817 ASN B O 1
ATOM 1529 N N . PRO B 1 63 ? -41.546 18.514 47.323 1.00 35.93 818 PRO B N 1
ATOM 1530 C CA . PRO B 1 63 ? -42.098 17.224 47.708 1.00 34.32 818 PRO B CA 1
ATOM 1531 C C . PRO B 1 63 ? -42.110 16.249 46.545 1.00 33.46 818 PRO B C 1
ATOM 1532 O O . PRO B 1 63 ? -42.462 16.626 45.431 1.00 35.39 818 PRO B O 1
ATOM 1536 N N . SER B 1 64 ? -41.692 15.012 46.809 1.00 31.85 819 SER B N 1
ATOM 1537 C CA . SER B 1 64 ? -41.568 14.058 45.733 1.00 32.62 819 SER B CA 1
ATOM 1538 C C . SER B 1 64 ? -42.875 13.292 45.580 1.00 30.33 819 SER B C 1
ATOM 1539 O O . SER B 1 64 ? -43.647 13.180 46.521 1.00 29.29 819 SER B O 1
ATOM 1542 N N . ALA B 1 65 ? -43.108 12.803 44.361 1.00 27.96 820 ALA B N 1
ATOM 1543 C CA . ALA B 1 65 ? -44.291 12.026 44.041 1.00 28.18 820 ALA B CA 1
ATOM 1544 C C . ALA B 1 65 ? -43.999 10.556 44.320 1.00 28.44 820 ALA B C 1
ATOM 1545 O O . ALA B 1 65 ? -42.867 10.094 44.149 1.00 29.58 820 ALA B O 1
ATOM 1547 N N . ASN B 1 66 ? -45.043 9.857 44.768 1.00 26.26 821 ASN B N 1
ATOM 1548 C CA . ASN B 1 66 ? -45.029 8.421 44.945 1.00 25.63 821 ASN B CA 1
ATOM 1549 C C . ASN B 1 66 ? -45.648 7.754 43.724 1.00 21.15 821 ASN B C 1
ATOM 1550 O O . ASN B 1 66 ? -46.352 8.395 42.962 1.00 17.82 821 ASN B O 1
ATOM 1555 N N . LEU B 1 67 ? -45.412 6.450 43.601 1.00 18.51 822 LEU B N 1
ATOM 1556 C CA . LEU B 1 67 ? -46.084 5.618 42.622 1.00 18.67 822 LEU B CA 1
ATOM 1557 C C . LEU B 1 67 ? -47.570 5.577 42.938 1.00 18.43 822 LEU B C 1
ATOM 1558 O O . LEU B 1 67 ? -47.938 5.704 44.095 1.00 19.54 822 LEU B O 1
ATOM 1563 N N . PRO B 1 68 ? -48.475 5.398 41.949 1.00 19.12 823 PRO B N 1
ATOM 1564 C CA . PRO B 1 68 ? -48.113 5.300 40.534 1.00 17.25 823 PRO B CA 1
ATOM 1565 C C . PRO B 1 68 ? -47.881 6.631 39.827 1.00 16.10 823 PRO B C 1
ATOM 1566 O O . PRO B 1 68 ? -48.435 7.660 40.186 1.00 15.42 823 PRO B O 1
ATOM 1570 N N . HIS B 1 69 ? -47.054 6.591 38.787 1.00 16.02 824 HIS B N 1
ATOM 1571 C CA . HIS B 1 69 ? -46.853 7.741 37.921 1.00 15.64 824 HIS B CA 1
ATOM 1572 C C . HIS B 1 69 ? -47.476 7.415 36.570 1.00 14.79 824 HIS B C 1
ATOM 1573 O O . HIS B 1 69 ? -47.661 6.244 36.246 1.00 14.29 824 HIS B O 1
ATOM 1580 N N . TRP B 1 70 ? -47.812 8.439 35.794 1.00 14.63 825 TRP B N 1
ATOM 1581 C CA . TRP B 1 70 ? -48.381 8.179 34.483 1.00 15.75 825 TRP B CA 1
ATOM 1582 C C . TRP B 1 70 ? -48.046 9.284 33.492 1.00 16.15 825 TRP B C 1
ATOM 1583 O O . TRP B 1 70 ? -47.800 10.432 33.856 1.00 15.11 825 TRP B O 1
ATOM 1594 N N . LEU B 1 71 ? -48.084 8.857 32.229 1.00 16.72 826 LEU B N 1
ATOM 1595 C CA . LEU B 1 71 ? -48.004 9.704 31.061 1.00 16.79 826 LEU B CA 1
ATOM 1596 C C . LEU B 1 71 ? -49.270 9.489 30.260 1.00 16.15 826 LEU B C 1
ATOM 1597 O O . LEU B 1 71 ? -49.757 8.358 30.172 1.00 15.40 826 LEU B O 1
ATOM 1602 N N . ALA B 1 72 ? -49.752 10.580 29.665 1.00 15.53 827 ALA B N 1
ATOM 1603 C CA . ALA B 1 72 ? -50.920 10.508 28.814 1.00 16.39 827 ALA B CA 1
ATOM 1604 C C . ALA B 1 72 ? -50.741 11.375 27.567 1.00 16.02 827 ALA B C 1
ATOM 1605 O O . ALA B 1 72 ? -49.926 12.291 27.544 1.00 15.66 827 ALA B O 1
ATOM 1607 N N . PHE B 1 73 ? -51.507 11.048 26.512 1.00 17.08 828 PHE B N 1
ATOM 1608 C CA . PHE B 1 73 ? -51.451 11.772 25.248 1.00 16.00 828 PHE B CA 1
ATOM 1609 C C . PHE B 1 73 ? -52.613 11.343 24.368 1.00 15.71 828 PHE B C 1
ATOM 1610 O O . PHE B 1 73 ? -53.316 10.371 24.643 1.00 13.81 828 PHE B O 1
ATOM 1618 N N . LYS B 1 74 ? -52.775 12.114 23.297 1.00 17.18 829 LYS B N 1
ATOM 1619 C CA . LYS B 1 74 ? -53.740 11.816 22.269 1.00 17.53 829 LYS B CA 1
ATOM 1620 C C . LYS B 1 74 ? -53.010 11.147 21.119 1.00 16.25 829 LYS B C 1
ATOM 1621 O O . LYS B 1 74 ? -52.039 11.699 20.605 1.00 15.44 829 LYS B O 1
ATOM 1627 N N . ALA B 1 75 ? -53.503 9.965 20.746 1.00 15.99 830 ALA B N 1
ATOM 1628 C CA . ALA B 1 75 ? -53.050 9.259 19.566 1.00 16.12 830 ALA B CA 1
ATOM 1629 C C . ALA B 1 75 ? -54.069 9.435 18.448 1.00 19.04 830 ALA B C 1
ATOM 1630 O O . ALA B 1 75 ? -55.252 9.102 18.632 1.00 17.77 830 ALA B O 1
ATOM 1632 N N . SER B 1 76 ? -53.569 9.906 17.286 1.00 21.38 831 SER B N 1
ATOM 1633 C CA . SER B 1 76 ? -54.395 10.172 16.117 1.00 23.52 831 SER B CA 1
ATOM 1634 C C . SER B 1 76 ? -53.934 9.308 14.948 1.00 24.11 831 SER B C 1
ATOM 1635 O O . SER B 1 76 ? -53.085 9.701 14.160 1.00 22.13 831 SER B O 1
ATOM 1638 N N . PRO B 1 77 ? -54.481 8.087 14.790 1.00 26.38 832 PRO B N 1
ATOM 1639 C CA . PRO B 1 77 ? -54.033 7.198 13.728 1.00 27.30 832 PRO B CA 1
ATOM 1640 C C . PRO B 1 77 ? -54.654 7.510 12.365 1.00 30.95 832 PRO B C 1
ATOM 1641 O O . PRO B 1 77 ? -54.319 6.876 11.373 1.00 28.96 832 PRO B O 1
ATOM 1645 N N . GLY B 1 78 ? -55.568 8.485 12.329 1.00 37.63 833 GLY B N 1
ATOM 1646 C CA . GLY B 1 78 ? -56.258 8.853 11.109 1.00 44.10 833 GLY B CA 1
ATOM 1647 C C . GLY B 1 78 ? -57.409 7.896 10.813 1.00 51.10 833 GLY B C 1
ATOM 1648 O O . GLY B 1 78 ? -57.553 6.861 11.469 1.00 51.77 833 GLY B O 1
ATOM 1649 N N . GLU B 1 79 ? -58.240 8.301 9.838 1.00 58.90 834 GLU B N 1
ATOM 1650 C CA . GLU B 1 79 ? -59.122 7.409 9.095 1.00 59.60 834 GLU B CA 1
ATOM 1651 C C . GLU B 1 79 ? -59.936 6.539 10.056 1.00 53.34 834 GLU B C 1
ATOM 1652 O O . GLU B 1 79 ? -60.277 6.959 11.163 1.00 54.71 834 GLU B O 1
ATOM 1658 N N . GLY B 1 80 ? -60.277 5.331 9.597 1.00 48.19 835 GLY B N 1
ATOM 1659 C CA . GLY B 1 80 ? -60.767 4.281 10.466 1.00 46.44 835 GLY B CA 1
ATOM 1660 C C . GLY B 1 80 ? -59.615 3.351 10.819 1.00 48.03 835 GLY B C 1
ATOM 1661 O O . GLY B 1 80 ? -59.772 2.134 10.826 1.00 48.98 835 GLY B O 1
ATOM 1662 N N . ASN B 1 81 ? -58.446 3.943 11.092 1.00 44.62 836 ASN B N 1
ATOM 1663 C CA . ASN B 1 81 ? -57.341 3.185 11.642 1.00 41.28 836 ASN B CA 1
ATOM 1664 C C . ASN B 1 81 ? -57.538 3.016 13.141 1.00 37.12 836 ASN B C 1
ATOM 1665 O O . ASN B 1 81 ? -58.304 3.739 13.770 1.00 38.95 836 ASN B O 1
ATOM 1670 N N . LYS B 1 82 ? -56.816 2.037 13.677 1.00 32.88 837 LYS B N 1
ATOM 1671 C CA . LYS B 1 82 ? -56.840 1.703 15.084 1.00 33.13 837 LYS B CA 1
ATOM 1672 C C . LYS B 1 82 ? -55.393 1.530 15.541 1.00 29.33 837 LYS B C 1
ATOM 1673 O O . LYS B 1 82 ? -54.590 0.955 14.814 1.00 28.65 837 LYS B O 1
ATOM 1679 N N . ILE B 1 83 ? -55.043 2.028 16.730 1.00 25.31 838 ILE B N 1
ATOM 1680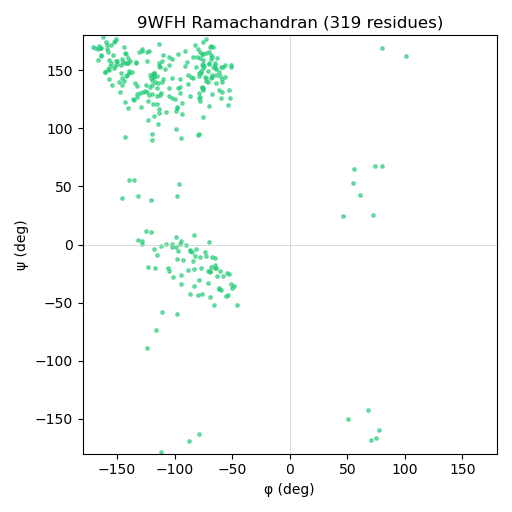 C CA . ILE B 1 83 ? -53.701 1.787 17.238 1.00 23.27 838 ILE B CA 1
ATOM 1681 C C . ILE B 1 83 ? -53.631 0.361 17.762 1.00 21.31 838 ILE B C 1
ATOM 1682 O O . ILE B 1 83 ? -54.609 -0.187 18.246 1.00 21.47 838 ILE B O 1
ATOM 1687 N N . ALA B 1 84 ? -52.458 -0.238 17.644 1.00 20.77 839 ALA B N 1
ATOM 1688 C CA . ALA B 1 84 ? -52.322 -1.669 17.843 1.00 19.99 839 ALA B CA 1
ATOM 1689 C C . ALA B 1 84 ? -51.304 -1.976 18.939 1.00 19.05 839 ALA B C 1
ATOM 1690 O O . ALA B 1 84 ? -51.292 -3.084 19.467 1.00 18.63 839 ALA B O 1
ATOM 1692 N N . ALA B 1 85 ? -50.428 -1.017 19.256 1.00 18.54 840 ALA B N 1
ATOM 1693 C CA . ALA B 1 85 ? -49.417 -1.241 20.273 1.00 17.86 840 ALA B CA 1
ATOM 1694 C C . ALA B 1 85 ? -48.929 0.078 20.851 1.00 18.27 840 ALA B C 1
ATOM 1695 O O . ALA B 1 85 ? -49.089 1.140 20.243 1.00 19.61 840 ALA B O 1
ATOM 1697 N N . ILE B 1 86 ? -48.355 -0.038 22.057 1.00 17.48 841 ILE B N 1
ATOM 1698 C CA . ILE B 1 86 ? -47.628 1.025 22.719 1.00 16.72 841 ILE B CA 1
ATOM 1699 C C . ILE B 1 86 ? -46.189 0.569 22.875 1.00 16.59 841 ILE B C 1
ATOM 1700 O O . ILE B 1 86 ? -45.915 -0.590 23.189 1.00 17.02 841 ILE B O 1
ATOM 1705 N N . THR B 1 87 ? -45.275 1.502 22.651 1.00 16.20 842 THR B N 1
ATOM 1706 C CA . THR B 1 87 ? -43.856 1.220 22.760 1.00 15.71 842 THR B CA 1
ATOM 1707 C C . THR B 1 87 ? -43.305 2.128 23.841 1.00 13.58 842 THR B C 1
ATOM 1708 O O . THR B 1 87 ? -43.711 3.280 23.943 1.00 13.68 842 THR B O 1
ATOM 1712 N N . HIS B 1 88 ? -42.381 1.591 24.622 1.00 12.54 843 HIS B N 1
ATOM 1713 C CA . HIS B 1 88 ? -41.778 2.315 25.719 1.00 11.79 843 HIS B CA 1
ATOM 1714 C C . HIS B 1 88 ? -40.286 2.147 25.553 1.00 10.65 843 HIS B C 1
ATOM 1715 O O . HIS B 1 88 ? -39.817 1.013 25.421 1.00 9.02 843 HIS B O 1
ATOM 1722 N N . LEU B 1 89 ? -39.584 3.278 25.623 1.00 11.28 844 LEU B N 1
ATOM 1723 C CA . LEU B 1 89 ? -38.131 3.276 25.688 1.00 11.96 844 LEU B CA 1
ATOM 1724 C C . LEU B 1 89 ? -37.637 4.016 26.937 1.00 12.45 844 LEU B C 1
ATOM 1725 O O . LEU B 1 89 ? -37.900 5.213 27.143 1.00 11.93 844 LEU B O 1
ATOM 1730 N N . TYR B 1 90 ? -36.851 3.295 27.744 1.00 13.49 845 TYR B N 1
ATOM 1731 C CA . TYR B 1 90 ? -36.286 3.840 28.970 1.00 14.44 845 TYR B CA 1
ATOM 1732 C C . TYR B 1 90 ? -35.181 4.820 28.601 1.00 15.09 845 TYR B C 1
ATOM 1733 O O . TYR B 1 90 ? -34.731 4.831 27.455 1.00 15.31 845 TYR B O 1
ATOM 1742 N N . ARG B 1 91 ? -34.768 5.649 29.567 1.00 15.01 846 ARG B N 1
ATOM 1743 C CA . ARG B 1 91 ? -33.536 6.411 29.436 1.00 15.28 846 ARG B CA 1
ATOM 1744 C C . ARG B 1 91 ? -32.411 5.452 29.042 1.00 15.49 846 ARG B C 1
ATOM 1745 O O . ARG B 1 91 ? -32.493 4.255 29.320 1.00 15.34 846 ARG B O 1
ATOM 1753 N N . GLN B 1 92 ? -31.383 5.960 28.347 1.00 15.38 847 GLN B N 1
ATOM 1754 C CA . GLN B 1 92 ? -30.397 5.076 27.723 1.00 15.80 847 GLN B CA 1
ATOM 1755 C C . GLN B 1 92 ? -28.989 5.285 28.280 1.00 15.94 847 GLN B C 1
ATOM 1756 O O . GLN B 1 92 ? -28.066 4.572 27.890 1.00 15.83 847 GLN B O 1
ATOM 1762 N N . ASP B 1 93 ? -28.828 6.265 29.175 1.00 16.96 848 ASP B N 1
ATOM 1763 C CA . ASP B 1 93 ? -27.526 6.658 29.700 1.00 18.79 848 ASP B CA 1
ATOM 1764 C C . ASP B 1 93 ? -27.093 5.749 30.851 1.00 20.02 848 ASP B C 1
ATOM 1765 O O . ASP B 1 93 ? -25.899 5.493 31.016 1.00 20.63 848 ASP B O 1
ATOM 1770 N N . LYS B 1 94 ? -28.057 5.302 31.667 1.00 19.96 849 LYS B N 1
ATOM 1771 C CA . LYS B 1 94 ? -27.765 4.369 32.743 1.00 20.52 849 LYS B CA 1
ATOM 1772 C C . LYS B 1 94 ? -29.070 3.781 33.273 1.00 18.93 849 LYS B C 1
ATOM 1773 O O . LYS B 1 94 ? -30.132 4.386 33.106 1.00 19.38 849 LYS B O 1
ATOM 1779 N N . LEU B 1 95 ? -28.956 2.621 33.933 1.00 17.92 850 LEU B N 1
ATOM 1780 C CA . LEU B 1 95 ? -30.047 1.999 34.674 1.00 17.11 850 LEU B CA 1
ATOM 1781 C C . LEU B 1 95 ? -30.240 2.667 36.035 1.00 16.58 850 LEU B C 1
ATOM 1782 O O . LEU B 1 95 ? -29.301 2.784 36.814 1.00 17.64 850 LEU B O 1
ATOM 1787 N N . ASN B 1 96 ? -31.470 3.116 36.316 1.00 15.89 851 ASN B N 1
ATOM 1788 C CA . ASN B 1 96 ? -31.773 3.963 37.467 1.00 14.06 851 ASN B CA 1
ATOM 1789 C C . ASN B 1 96 ? -33.165 3.590 37.973 1.00 12.89 851 ASN B C 1
ATOM 1790 O O . ASN B 1 96 ? -33.955 4.475 38.277 1.00 11.50 851 ASN B O 1
ATOM 1795 N N . GLY B 1 97 ? -33.469 2.279 37.986 1.00 12.61 852 GLY B N 1
ATOM 1796 C CA . GLY B 1 97 ? -34.743 1.779 38.475 1.00 13.03 852 GLY B CA 1
ATOM 1797 C C . GLY B 1 97 ? -35.846 1.917 37.430 1.00 13.22 852 GLY B C 1
ATOM 1798 O O . GLY B 1 97 ? -36.760 2.721 37.563 1.00 12.70 852 GLY B O 1
ATOM 1799 N N . PRO B 1 98 ? -35.761 1.168 36.316 1.00 14.72 853 PRO B N 1
ATOM 1800 C CA . PRO B 1 98 ? -36.757 1.251 35.251 1.00 14.23 853 PRO B CA 1
ATOM 1801 C C . PRO B 1 98 ? -38.125 0.709 35.652 1.00 13.60 853 PRO B C 1
ATOM 1802 O O . PRO B 1 98 ? -38.242 -0.032 36.628 1.00 14.58 853 PRO B O 1
ATOM 1806 N N . ALA B 1 99 ? -39.159 1.054 34.886 1.00 12.48 854 ALA B N 1
ATOM 1807 C CA . ALA B 1 99 ? -40.494 0.575 35.193 1.00 12.19 854 ALA B CA 1
ATOM 1808 C C . ALA B 1 99 ? -40.578 -0.954 35.179 1.00 12.83 854 ALA B C 1
ATOM 1809 O O . ALA B 1 99 ? -39.829 -1.659 34.497 1.00 13.40 854 ALA B O 1
ATOM 1811 N N . LYS B 1 100 ? -41.530 -1.473 35.955 1.00 13.17 855 LYS B N 1
ATOM 1812 C CA . LYS B 1 100 ? -41.711 -2.900 36.082 1.00 13.52 855 LYS B CA 1
ATOM 1813 C C . LYS B 1 100 ? -43.157 -3.212 35.704 1.00 13.47 855 LYS B C 1
ATOM 1814 O O . LYS B 1 100 ? -43.438 -3.475 34.528 1.00 14.45 855 LYS B O 1
ATOM 1820 N N . ASN B 1 101 ? -44.062 -3.168 36.687 1.00 12.45 856 ASN B N 1
ATOM 1821 C CA . ASN B 1 101 ? -45.483 -3.325 36.418 1.00 12.02 856 ASN B CA 1
ATOM 1822 C C . ASN B 1 101 ? -46.058 -2.032 35.864 1.00 11.81 856 ASN B C 1
ATOM 1823 O O . ASN B 1 101 ? -45.982 -0.986 36.522 1.00 10.55 856 ASN B O 1
ATOM 1828 N N . VAL B 1 102 ? -46.664 -2.170 34.664 1.00 12.15 857 VAL B N 1
ATOM 1829 C CA . VAL B 1 102 ? -47.252 -1.055 33.942 1.00 12.37 857 VAL B CA 1
ATOM 1830 C C . VAL B 1 102 ? -48.640 -1.432 33.437 1.00 12.39 857 VAL B C 1
ATOM 1831 O O . VAL B 1 102 ? -48.961 -2.610 33.230 1.00 11.66 857 VAL B O 1
ATOM 1835 N N . ALA B 1 103 ? -49.438 -0.383 33.217 1.00 12.80 858 ALA B N 1
ATOM 1836 C CA . ALA B 1 103 ? -50.798 -0.529 32.716 1.00 13.84 858 ALA B CA 1
ATOM 1837 C C . ALA B 1 103 ? -51.102 0.556 31.681 1.00 14.39 858 ALA B C 1
ATOM 1838 O O . ALA B 1 103 ? -50.585 1.679 31.785 1.00 14.08 858 ALA B O 1
ATOM 1840 N N . VAL B 1 104 ? -51.951 0.185 30.700 1.00 14.30 859 VAL B N 1
ATOM 1841 C CA . VAL B 1 104 ? -52.342 1.063 29.607 1.00 13.35 859 VAL B CA 1
ATOM 1842 C C . VAL B 1 104 ? -53.856 1.167 29.581 1.00 13.06 859 VAL B C 1
ATOM 1843 O O . VAL B 1 104 ? -54.550 0.158 29.603 1.00 12.04 859 VAL B O 1
ATOM 1847 N N . TYR B 1 105 ? -54.346 2.399 29.498 1.00 13.81 860 TYR B N 1
ATOM 1848 C CA . TYR B 1 105 ? -55.771 2.674 29.437 1.00 14.19 860 TYR B CA 1
ATOM 1849 C C . TYR B 1 105 ? -56.022 3.374 28.115 1.00 14.32 860 TYR B C 1
ATOM 1850 O O . TYR B 1 105 ? -55.164 4.103 27.645 1.00 14.38 860 TYR B O 1
ATOM 1859 N N . VAL B 1 106 ? -57.178 3.153 27.504 1.00 14.34 861 VAL B N 1
ATOM 1860 C CA . VAL B 1 106 ? -57.432 3.805 26.234 1.00 14.46 861 VAL B CA 1
ATOM 1861 C C . VAL B 1 106 ? -58.901 4.187 26.174 1.00 14.60 861 VAL B C 1
ATOM 1862 O O . VAL B 1 106 ? -59.766 3.331 26.290 1.00 13.87 861 VAL B O 1
ATOM 1866 N N . VAL B 1 107 ? -59.172 5.477 25.972 1.00 14.93 862 VAL B N 1
ATOM 1867 C CA . VAL B 1 107 ? -60.539 5.876 25.730 1.00 15.47 862 VAL B CA 1
ATOM 1868 C C . VAL B 1 107 ? -60.599 6.625 24.407 1.00 16.01 862 VAL B C 1
ATOM 1869 O O . VAL B 1 107 ? -59.613 7.199 23.944 1.00 16.64 862 VAL B O 1
ATOM 1873 N N . ALA B 1 108 ? -61.800 6.638 23.841 1.00 16.27 863 ALA B N 1
ATOM 1874 C CA . ALA B 1 108 ? -62.073 7.415 22.651 1.00 17.18 863 ALA B CA 1
ATOM 1875 C C . ALA B 1 108 ? -61.783 8.892 22.910 1.00 16.65 863 ALA B C 1
ATOM 1876 O O . ALA B 1 108 ? -62.133 9.412 23.956 1.00 17.03 863 ALA B O 1
ATOM 1878 N N . ALA B 1 109 ? -61.194 9.577 21.926 1.00 16.93 864 ALA B N 1
ATOM 1879 C CA . ALA B 1 109 ? -60.875 10.995 22.056 1.00 17.32 864 ALA B CA 1
ATOM 1880 C C . ALA B 1 109 ? -62.128 11.852 22.225 1.00 17.21 864 ALA B C 1
ATOM 1881 O O . ALA B 1 109 ? -62.069 12.889 22.865 1.00 18.10 864 ALA B O 1
ATOM 1883 N N . SER B 1 110 ? -63.270 11.404 21.702 1.00 17.52 865 SER B N 1
ATOM 1884 C CA . SER B 1 110 ? -64.529 12.110 21.887 1.00 18.64 865 SER B CA 1
ATOM 1885 C C . SER B 1 110 ? -65.083 11.977 23.305 1.00 21.09 865 SER B C 1
ATOM 1886 O O . SER B 1 110 ? -66.078 12.627 23.625 1.00 21.04 865 SER B O 1
ATOM 1889 N N . ASP B 1 111 ? -64.499 11.098 24.138 1.00 23.57 866 ASP B N 1
ATOM 1890 C CA . ASP B 1 111 ? -65.001 10.913 25.494 1.00 24.67 866 ASP B CA 1
ATOM 1891 C C . ASP B 1 111 ? -64.826 12.198 26.284 1.00 23.57 866 ASP B C 1
ATOM 1892 O O . ASP B 1 111 ? -65.477 12.364 27.310 1.00 22.27 866 ASP B O 1
ATOM 1897 N N . ALA B 1 112 ? -63.922 13.068 25.814 1.00 23.25 867 ALA B N 1
ATOM 1898 C CA . ALA B 1 112 ? -63.581 14.268 26.557 1.00 23.05 867 ALA B CA 1
ATOM 1899 C C . ALA B 1 112 ? -62.858 15.276 25.674 1.00 22.65 867 ALA B C 1
ATOM 1900 O O . ALA B 1 112 ? -62.284 14.954 24.638 1.00 24.10 867 ALA B O 1
ATOM 1902 N N . ASN B 1 113 ? -62.845 16.504 26.166 1.00 21.76 868 ASN B N 1
ATOM 1903 C CA . ASN B 1 113 ? -62.354 17.629 25.413 1.00 23.14 868 ASN B CA 1
ATOM 1904 C C . ASN B 1 113 ? -60.834 17.610 25.238 1.00 21.18 868 ASN B C 1
ATOM 1905 O O . ASN B 1 113 ? -60.318 18.137 24.262 1.00 19.40 868 ASN B O 1
ATOM 1910 N N . SER B 1 114 ? -60.116 17.088 26.230 1.00 19.97 869 SER B N 1
ATOM 1911 C CA . SER B 1 114 ? -58.673 16.985 26.152 1.00 19.36 869 SER B CA 1
ATOM 1912 C C . SER B 1 114 ? -58.270 15.861 27.074 1.00 18.75 869 SER B C 1
ATOM 1913 O O . SER B 1 114 ? -59.111 15.372 27.812 1.00 19.60 869 SER B O 1
ATOM 1916 N N . VAL B 1 115 ? -57.006 15.471 27.027 1.00 19.43 870 VAL B N 1
ATOM 1917 C CA . VAL B 1 115 ? -56.490 14.437 27.916 1.00 20.98 870 VAL B CA 1
ATOM 1918 C C . VAL B 1 115 ? -56.765 14.811 29.380 1.00 19.57 870 VAL B C 1
ATOM 1919 O O . VAL B 1 115 ? -57.180 13.982 30.192 1.00 19.90 870 VAL B O 1
ATOM 1923 N N . ALA B 1 116 ? -56.519 16.070 29.727 1.00 19.71 871 ALA B N 1
ATOM 1924 C CA . ALA B 1 116 ? -56.720 16.551 31.085 1.00 20.14 871 ALA B CA 1
ATOM 1925 C C . ALA B 1 116 ? -58.176 16.405 31.536 1.00 21.79 871 ALA B C 1
ATOM 1926 O O . ALA B 1 116 ? -58.431 16.382 32.732 1.00 22.61 871 ALA B O 1
ATOM 1928 N N . ASP B 1 117 ? -59.142 16.335 30.612 1.00 23.01 872 ASP B N 1
ATOM 1929 C CA . ASP B 1 117 ? -60.540 16.335 31.007 1.00 25.20 872 ASP B CA 1
ATOM 1930 C C . ASP B 1 117 ? -61.104 14.930 31.115 1.00 24.17 872 ASP B C 1
ATOM 1931 O O . ASP B 1 117 ? -62.260 14.797 31.468 1.00 24.92 872 ASP B O 1
ATOM 1936 N N . VAL B 1 118 ? -60.298 13.895 30.856 1.00 24.07 873 VAL B N 1
ATOM 1937 C CA . VAL B 1 118 ? -60.769 12.529 31.027 1.00 23.82 873 VAL B CA 1
ATOM 1938 C C . VAL B 1 118 ? -60.981 12.287 32.517 1.00 26.06 873 VAL B C 1
ATOM 1939 O O . VAL B 1 118 ? -60.089 12.574 33.312 1.00 24.89 873 VAL B O 1
ATOM 1943 N N . THR B 1 119 ? -62.168 11.775 32.874 1.00 26.69 874 THR B N 1
ATOM 1944 C CA . THR B 1 119 ? -62.498 11.472 34.260 1.00 25.80 874 THR B CA 1
ATOM 1945 C C . THR B 1 119 ? -62.694 9.974 34.424 1.00 25.60 874 THR B C 1
ATOM 1946 O O . THR B 1 119 ? -62.835 9.491 35.533 1.00 28.27 874 THR B O 1
ATOM 1950 N N . ASN B 1 120 ? -62.724 9.220 33.336 1.00 25.34 875 ASN B N 1
ATOM 1951 C CA . ASN B 1 120 ? -62.908 7.797 33.510 1.00 26.94 875 ASN B CA 1
ATOM 1952 C C . ASN B 1 120 ? -62.076 7.052 32.477 1.00 25.06 875 ASN B C 1
ATOM 1953 O O . ASN B 1 120 ? -62.554 6.782 31.381 1.00 25.73 875 ASN B O 1
ATOM 1958 N N . TRP B 1 121 ? -60.848 6.697 32.865 1.00 22.12 876 TRP B N 1
ATOM 1959 C CA . TRP B 1 121 ? -59.943 5.919 32.031 1.00 19.98 876 TRP B CA 1
ATOM 1960 C C . TRP B 1 121 ? -60.335 4.443 31.919 1.00 18.96 876 TRP B C 1
ATOM 1961 O O . TRP B 1 121 ? -59.701 3.704 31.177 1.00 18.49 876 TRP B O 1
ATOM 1972 N N . GLY B 1 122 ? -61.345 4.012 32.684 1.00 18.00 877 GLY B N 1
ATOM 1973 C CA . GLY B 1 122 ? -61.835 2.650 32.641 1.00 17.05 877 GLY B CA 1
ATOM 1974 C C . GLY B 1 122 ? -60.835 1.684 33.258 1.00 16.70 877 GLY B C 1
ATOM 1975 O O . GLY B 1 122 ? -59.872 2.092 33.889 1.00 17.03 877 GLY B O 1
ATOM 1976 N N . GLU B 1 123 ? -61.086 0.398 33.050 1.00 17.23 878 GLU B N 1
ATOM 1977 C CA . GLU B 1 123 ? -60.133 -0.638 33.375 1.00 18.99 878 GLU B CA 1
ATOM 1978 C C . GLU B 1 123 ? -59.014 -0.659 32.347 1.00 19.59 878 GLU B C 1
ATOM 1979 O O . GLU B 1 123 ? -59.160 -0.212 31.211 1.00 21.15 878 GLU B O 1
ATOM 1985 N N . PRO B 1 124 ? -57.825 -1.156 32.718 1.00 19.30 879 PRO B N 1
ATOM 1986 C CA . PRO B 1 124 ? -56.742 -1.242 31.753 1.00 19.36 879 PRO B CA 1
ATOM 1987 C C . PRO B 1 124 ? -57.147 -2.100 30.569 1.00 18.39 879 PRO B C 1
ATOM 1988 O O . PRO B 1 124 ? -57.855 -3.074 30.756 1.00 17.70 879 PRO B O 1
ATOM 1992 N N . VAL B 1 125 ? -56.710 -1.703 29.375 1.00 17.38 880 VAL B N 1
ATOM 1993 C CA . VAL B 1 125 ? -56.920 -2.482 28.170 1.00 15.53 880 VAL B CA 1
ATOM 1994 C C . VAL B 1 125 ? -55.749 -3.463 28.027 1.00 15.21 880 VAL B C 1
ATOM 1995 O O . VAL B 1 125 ? -55.875 -4.508 27.381 1.00 14.79 880 VAL B O 1
ATOM 1999 N N . ALA B 1 126 ? -54.620 -3.140 28.673 1.00 15.12 881 ALA B N 1
ATOM 2000 C CA . ALA B 1 126 ? -53.452 -4.007 28.642 1.00 14.84 881 ALA B CA 1
ATOM 2001 C C . ALA B 1 126 ? -52.546 -3.718 29.828 1.00 15.49 881 ALA B C 1
ATOM 2002 O O . ALA B 1 126 ? -52.481 -2.577 30.301 1.00 16.21 881 ALA B O 1
ATOM 2004 N N . THR B 1 127 ? -51.815 -4.749 30.272 1.00 15.36 882 THR B N 1
ATOM 2005 C CA . THR B 1 127 ? -50.839 -4.556 31.337 1.00 15.17 882 THR B CA 1
ATOM 2006 C C . THR B 1 127 ? -49.609 -5.387 31.022 1.00 14.96 882 THR B C 1
ATOM 2007 O O . THR B 1 127 ? -49.709 -6.357 30.294 1.00 14.31 882 THR B O 1
ATOM 2011 N N . ALA B 1 128 ? -48.480 -5.055 31.642 1.00 14.83 883 ALA B N 1
ATOM 2012 C CA . ALA B 1 128 ? -47.284 -5.865 31.467 1.00 14.51 883 ALA B CA 1
ATOM 2013 C C . ALA B 1 128 ? -46.304 -5.662 32.618 1.00 12.86 883 ALA B C 1
ATOM 2014 O O . ALA B 1 128 ? -46.409 -4.695 33.349 1.00 11.64 883 ALA B O 1
ATOM 2016 N N . GLU B 1 129 ? -45.324 -6.567 32.715 1.00 13.15 884 GLU B N 1
ATOM 2017 C CA . GLU B 1 129 ? -44.186 -6.372 33.595 1.00 14.64 884 GLU B CA 1
ATOM 2018 C C . GLU B 1 129 ? -42.909 -6.326 32.759 1.00 14.06 884 GLU B C 1
ATOM 2019 O O . GLU B 1 129 ? -42.471 -7.334 32.224 1.00 12.92 884 GLU B O 1
ATOM 2025 N N . PHE B 1 130 ? -42.274 -5.161 32.667 1.00 13.71 885 PHE B N 1
ATOM 2026 C CA . PHE B 1 130 ? -41.050 -5.107 31.894 1.00 14.19 885 PHE B CA 1
ATOM 2027 C C . PHE B 1 130 ? -39.924 -5.776 32.662 1.00 14.83 885 PHE B C 1
ATOM 2028 O O . PHE B 1 130 ? -39.823 -5.657 33.876 1.00 15.22 885 PHE B O 1
ATOM 2036 N N . PRO B 1 131 ? -39.002 -6.473 31.977 1.00 16.62 886 PRO B N 1
ATOM 2037 C CA . PRO B 1 131 ? -37.796 -6.958 32.635 1.00 16.11 886 PRO B CA 1
ATOM 2038 C C . PRO B 1 131 ? -36.820 -5.840 32.950 1.00 16.12 886 PRO B C 1
ATOM 2039 O O . PRO B 1 131 ? -37.056 -4.692 32.583 1.00 17.61 886 PRO B O 1
ATOM 2043 N N . TYR B 1 132 ? -35.723 -6.203 33.621 1.00 15.71 887 TYR B N 1
ATOM 2044 C CA . TYR B 1 132 ? -34.708 -5.251 34.041 1.00 16.02 887 TYR B CA 1
ATOM 2045 C C . TYR B 1 132 ? -33.808 -4.904 32.855 1.00 15.74 887 TYR B C 1
ATOM 2046 O O . TYR B 1 132 ? -32.854 -5.631 32.598 1.00 15.65 887 TYR B O 1
ATOM 2055 N N . THR B 1 133 ? -34.096 -3.802 32.143 1.00 15.57 888 THR B N 1
ATOM 2056 C CA . THR B 1 133 ? -33.409 -3.501 30.886 1.00 16.40 888 THR B CA 1
ATOM 2057 C C . THR B 1 133 ? -33.675 -2.054 30.458 1.00 16.76 888 THR B C 1
ATOM 2058 O O . THR B 1 133 ? -34.538 -1.381 31.024 1.00 14.67 888 THR B O 1
ATOM 2062 N N . LYS B 1 134 ? -32.909 -1.573 29.466 1.00 17.53 889 LYS B N 1
ATOM 2063 C CA . LYS B 1 134 ? -33.194 -0.288 28.839 1.00 20.92 889 LYS B CA 1
ATOM 2064 C C . LYS B 1 134 ? -33.754 -0.496 27.430 1.00 21.42 889 LYS B C 1
ATOM 2065 O O . LYS B 1 134 ? -34.074 0.468 26.723 1.00 21.07 889 LYS B O 1
ATOM 2071 N N . GLU B 1 135 ? -33.882 -1.768 27.040 1.00 20.64 890 GLU B N 1
ATOM 2072 C CA . GLU B 1 135 ? -34.339 -2.113 25.712 1.00 22.03 890 GLU B CA 1
ATOM 2073 C C . GLU B 1 135 ? -35.791 -1.691 25.517 1.00 19.83 890 GLU B C 1
ATOM 2074 O O . GLU B 1 135 ? -36.581 -1.636 26.470 1.00 18.00 890 GLU B O 1
ATOM 2080 N N . LEU B 1 136 ? -36.116 -1.436 24.239 1.00 17.83 891 LEU B N 1
ATOM 2081 C CA . LEU B 1 136 ? -37.459 -1.102 23.809 1.00 16.70 891 LEU B CA 1
ATOM 2082 C C . LEU B 1 136 ? -38.449 -2.147 24.304 1.00 16.41 891 LEU B C 1
ATOM 2083 O O . LEU B 1 136 ? -38.235 -3.335 24.093 1.00 16.82 891 LEU B O 1
ATOM 2088 N N . GLN B 1 137 ? -39.569 -1.689 24.872 1.00 15.50 892 GLN B N 1
ATOM 2089 C CA . GLN B 1 137 ? -40.655 -2.595 25.202 1.00 15.79 892 GLN B CA 1
ATOM 2090 C C . GLN B 1 137 ? -41.896 -2.199 24.407 1.00 15.93 892 GLN B C 1
ATOM 2091 O O . GLN B 1 137 ? -42.131 -1.016 24.185 1.00 15.50 892 GLN B O 1
ATOM 2097 N N . THR B 1 138 ? -42.710 -3.206 24.060 1.00 16.16 893 THR B N 1
ATOM 2098 C CA . THR B 1 138 ? -43.884 -3.023 23.225 1.00 17.87 893 THR B CA 1
ATOM 2099 C C . THR B 1 138 ? -45.069 -3.730 23.851 1.00 16.85 893 THR B C 1
ATOM 2100 O O . THR B 1 138 ? -45.001 -4.924 24.114 1.00 15.39 893 THR B O 1
ATOM 2104 N N . ILE B 1 139 ? -46.188 -3.028 23.990 1.00 17.22 894 ILE B N 1
ATOM 2105 C CA . ILE B 1 139 ? -47.358 -3.679 24.550 1.00 17.74 894 ILE B CA 1
ATOM 2106 C C . ILE B 1 139 ? -48.414 -3.726 23.467 1.00 16.11 894 ILE B C 1
ATOM 2107 O O . ILE B 1 139 ? -48.782 -2.674 22.965 1.00 15.03 894 ILE B O 1
ATOM 2112 N N . ALA B 1 140 ? -48.856 -4.942 23.122 1.00 16.13 895 ALA B N 1
ATOM 2113 C CA . ALA B 1 140 ? -49.964 -5.133 22.197 1.00 16.15 895 ALA B CA 1
ATOM 2114 C C . ALA B 1 140 ? -51.273 -4.753 22.875 1.00 16.10 895 ALA B C 1
ATOM 2115 O O . ALA B 1 140 ? -51.452 -4.988 24.061 1.00 16.17 895 ALA B O 1
ATOM 2117 N N . LEU B 1 141 ? -52.173 -4.156 22.098 1.00 17.01 896 LEU B N 1
ATOM 2118 C CA . LEU B 1 141 ? -53.480 -3.734 22.568 1.00 17.84 896 LEU B CA 1
ATOM 2119 C C . LEU B 1 141 ? -54.546 -4.615 21.938 1.00 18.01 896 LEU B C 1
ATOM 2120 O O . LEU B 1 141 ? -54.443 -4.951 20.775 1.00 16.74 896 LEU B O 1
ATOM 2125 N N . PRO B 1 142 ? -55.628 -4.989 22.649 1.00 21.58 897 PRO B N 1
ATOM 2126 C CA . PRO B 1 142 ? -56.703 -5.753 22.023 1.00 22.40 897 PRO B CA 1
ATOM 2127 C C . PRO B 1 142 ? -57.430 -4.971 20.936 1.00 22.09 897 PRO B C 1
ATOM 2128 O O . PRO B 1 142 ? -57.504 -3.745 20.982 1.00 21.30 897 PRO B O 1
ATOM 2132 N N . ASN B 1 143 ? -57.983 -5.701 19.968 1.00 24.53 898 ASN B N 1
ATOM 2133 C CA . ASN B 1 143 ? -58.789 -5.085 18.927 1.00 27.08 898 ASN B CA 1
ATOM 2134 C C . ASN B 1 143 ? -60.120 -4.588 19.498 1.00 24.35 898 ASN B C 1
ATOM 2135 O O . ASN B 1 143 ? -60.931 -4.059 18.751 1.00 24.38 898 ASN B O 1
ATOM 2140 N N . THR B 1 144 ? -60.362 -4.713 20.811 1.00 21.97 899 THR B N 1
ATOM 2141 C CA . THR B 1 144 ? -61.624 -4.233 21.354 1.00 22.32 899 THR B CA 1
ATOM 2142 C C . THR B 1 144 ? -61.564 -2.736 21.616 1.00 22.15 899 THR B C 1
ATOM 2143 O O . THR B 1 144 ? -62.570 -2.122 21.934 1.00 21.29 899 THR B O 1
ATOM 2147 N N . ILE B 1 145 ? -60.387 -2.138 21.524 1.00 22.68 900 ILE B N 1
ATOM 2148 C CA . ILE B 1 145 ? -60.339 -0.710 21.754 1.00 23.48 900 ILE B CA 1
ATOM 2149 C C . ILE B 1 145 ? -61.055 -0.012 20.602 1.00 25.58 900 ILE B C 1
ATOM 2150 O O . ILE B 1 145 ? -61.163 -0.556 19.508 1.00 24.70 900 ILE B O 1
ATOM 2155 N N . PRO B 1 146 ? -61.493 1.248 20.809 1.00 25.86 901 PRO B N 1
ATOM 2156 C CA . PRO B 1 146 ? -62.069 2.040 19.734 1.00 25.86 901 PRO B CA 1
ATOM 2157 C C . PRO B 1 146 ? -61.092 2.356 18.615 1.00 24.70 901 PRO B C 1
ATOM 2158 O O . PRO B 1 146 ? -59.910 2.581 18.846 1.00 23.02 901 PRO B O 1
ATOM 2162 N N . SER B 1 147 ? -61.609 2.419 17.393 1.00 26.03 902 SER B N 1
ATOM 2163 C CA . SER B 1 147 ? -60.801 2.842 16.263 1.00 25.92 902 SER B CA 1
ATOM 2164 C C . SER B 1 147 ? -60.754 4.364 16.236 1.00 22.18 902 SER B C 1
ATOM 2165 O O . SER B 1 147 ? -61.465 5.005 16.984 1.00 20.68 902 SER B O 1
ATOM 2168 N N . GLY B 1 148 ? -59.922 4.943 15.376 1.00 22.11 903 GLY B N 1
ATOM 2169 C CA . GLY B 1 148 ? -59.825 6.395 15.291 1.00 22.06 903 GLY B CA 1
ATOM 2170 C C . GLY B 1 148 ? -59.008 6.977 16.444 1.00 21.88 903 GLY B C 1
ATOM 2171 O O . GLY B 1 148 ? -58.247 6.270 17.107 1.00 21.72 903 GLY B O 1
ATOM 2172 N N . ASP B 1 149 ? -59.206 8.269 16.693 1.00 21.14 904 ASP B N 1
ATOM 2173 C CA . ASP B 1 149 ? -58.379 9.025 17.618 1.00 20.76 904 ASP B CA 1
ATOM 2174 C C . ASP B 1 149 ? -58.731 8.672 19.055 1.00 18.97 904 ASP B C 1
ATOM 2175 O O . ASP B 1 149 ? -59.889 8.689 19.432 1.00 20.13 904 ASP B O 1
ATOM 2180 N N . VAL B 1 150 ? -57.718 8.454 19.890 1.00 17.31 905 VAL B N 1
ATOM 2181 C CA . VAL B 1 150 ? -57.968 7.964 21.229 1.00 15.34 905 VAL B CA 1
ATOM 2182 C C . VAL B 1 150 ? -57.025 8.672 22.179 1.00 15.48 905 VAL B C 1
ATOM 2183 O O . VAL B 1 150 ? -55.958 9.143 21.775 1.00 15.07 905 VAL B O 1
ATOM 2187 N N . TYR B 1 151 ? -57.444 8.720 23.448 1.00 15.43 906 TYR B N 1
ATOM 2188 C CA . TYR B 1 151 ? -56.542 9.143 24.502 1.00 14.66 906 TYR B CA 1
ATOM 2189 C C . TYR B 1 151 ? -55.947 7.898 25.154 1.00 14.98 906 TYR B C 1
ATOM 2190 O O . TYR B 1 151 ? -56.629 6.908 25.448 1.00 13.85 906 TYR B O 1
ATOM 2199 N N . VAL B 1 152 ? -54.632 7.987 25.349 1.00 15.51 907 VAL B N 1
ATOM 2200 C CA . VAL B 1 152 ? -53.862 6.920 25.950 1.00 16.07 907 VAL B CA 1
ATOM 2201 C C . VAL B 1 152 ? -53.276 7.383 27.284 1.00 16.14 907 VAL B C 1
ATOM 2202 O O . VAL B 1 152 ? -52.756 8.502 27.384 1.00 15.13 907 VAL B O 1
ATOM 2206 N N . LYS B 1 153 ? -53.393 6.506 28.298 1.00 15.89 908 LYS B N 1
ATOM 2207 C CA . LYS B 1 153 ? -52.716 6.687 29.573 1.00 15.58 908 LYS B CA 1
ATOM 2208 C C . LYS B 1 153 ? -51.833 5.477 29.833 1.00 13.99 908 LYS B C 1
ATOM 2209 O O . LYS B 1 153 ? -52.274 4.329 29.752 1.00 13.90 908 LYS B O 1
ATOM 2215 N N . PHE B 1 154 ? -50.571 5.793 30.133 1.00 14.02 909 PHE B N 1
ATOM 2216 C CA . PHE B 1 154 ? -49.527 4.829 30.441 1.00 12.95 909 PHE B CA 1
ATOM 2217 C C . PHE B 1 154 ? -49.111 5.000 31.901 1.00 12.40 909 PHE B C 1
ATOM 2218 O O . PHE B 1 154 ? -48.515 6.007 32.279 1.00 11.30 909 PHE B O 1
ATOM 2226 N N . GLN B 1 155 ? -49.410 3.976 32.691 1.00 12.63 910 GLN B N 1
ATOM 2227 C CA . GLN B 1 155 ? -49.273 4.039 34.134 1.00 13.64 910 GLN B CA 1
ATOM 2228 C C . GLN B 1 155 ? -48.172 3.099 34.593 1.00 12.49 910 GLN B C 1
ATOM 2229 O O . GLN B 1 155 ? -48.162 1.916 34.266 1.00 11.89 910 GLN B O 1
ATOM 2235 N N . ILE B 1 156 ? -47.263 3.646 35.381 1.00 13.10 911 ILE B N 1
ATOM 2236 C CA . ILE B 1 156 ? -46.252 2.856 36.060 1.00 14.06 911 ILE B CA 1
ATOM 2237 C C . ILE B 1 156 ? -46.686 2.610 37.512 1.00 13.64 911 ILE B C 1
ATOM 2238 O O . ILE B 1 156 ? -46.776 3.545 38.313 1.00 13.97 911 ILE B O 1
ATOM 2243 N N . ASN B 1 157 ? -46.936 1.337 37.842 1.00 13.13 912 ASN B N 1
ATOM 2244 C CA . ASN B 1 157 ? -47.406 0.949 39.163 1.00 12.85 912 ASN B CA 1
ATOM 2245 C C . ASN B 1 157 ? -46.241 0.542 40.069 1.00 13.63 912 ASN B C 1
ATOM 2246 O O . ASN B 1 157 ? -46.307 0.778 41.274 1.00 13.75 912 ASN B O 1
ATOM 2251 N N . ASP B 1 158 ? -45.172 -0.068 39.529 1.00 13.76 913 ASP B N 1
ATOM 2252 C CA . ASP B 1 158 ? -44.007 -0.339 40.352 1.00 13.63 913 ASP B CA 1
ATOM 2253 C C . ASP B 1 158 ? -42.772 -0.378 39.469 1.00 13.41 913 ASP B C 1
ATOM 2254 O O . ASP B 1 158 ? -42.887 -0.285 38.254 1.00 15.16 913 ASP B O 1
ATOM 2259 N N . ALA B 1 159 ? -41.608 -0.505 40.104 1.00 13.05 914 ALA B N 1
ATOM 2260 C CA . ALA B 1 159 ? -40.339 -0.337 39.437 1.00 13.20 914 ALA B CA 1
ATOM 2261 C C . ALA B 1 159 ? -39.318 -1.326 39.979 1.00 13.80 914 ALA B C 1
ATOM 2262 O O . ALA B 1 159 ? -39.511 -1.943 41.020 1.00 13.98 914 ALA B O 1
ATOM 2264 N N . TRP B 1 160 ? -38.234 -1.466 39.214 1.00 13.76 915 TRP B N 1
ATOM 2265 C CA . TRP B 1 160 ? -37.018 -2.126 39.639 1.00 12.63 915 TRP B CA 1
ATOM 2266 C C . TRP B 1 160 ? -36.242 -1.199 40.567 1.00 13.13 915 TRP B C 1
ATOM 2267 O O . TRP B 1 160 ? -36.497 0.009 40.634 1.00 11.91 915 TRP B O 1
ATOM 2278 N N . GLY B 1 161 ? -35.286 -1.792 41.288 1.00 13.95 916 GLY B N 1
ATOM 2279 C CA . GLY B 1 161 ? -34.346 -1.011 42.069 1.00 14.66 916 GLY B CA 1
ATOM 2280 C C . GLY B 1 161 ? -33.134 -0.594 41.240 1.00 15.28 916 GLY B C 1
ATOM 2281 O O . GLY B 1 161 ? -33.105 -0.745 40.017 1.00 14.38 916 GLY B O 1
ATOM 2282 N N . LEU B 1 162 ? -32.124 -0.081 41.938 1.00 15.61 917 LEU B N 1
ATOM 2283 C CA . LEU B 1 162 ? -30.854 0.208 41.305 1.00 16.51 917 LEU B CA 1
ATOM 2284 C C . LEU B 1 162 ? -30.066 -1.076 41.119 1.00 16.55 917 LEU B C 1
ATOM 2285 O O . LEU B 1 162 ? -29.039 -1.043 40.471 1.00 17.42 917 LEU B O 1
ATOM 2290 N N . THR B 1 163 ? -30.505 -2.180 41.721 1.00 17.28 918 THR B N 1
ATOM 2291 C CA . THR B 1 163 ? -30.131 -3.480 41.207 1.00 18.78 918 THR B CA 1
ATOM 2292 C C . THR B 1 163 ? -31.413 -4.262 41.026 1.00 19.50 918 THR B C 1
ATOM 2293 O O . THR B 1 163 ? -32.468 -3.848 41.490 1.00 20.36 918 THR B O 1
ATOM 2297 N N . GLU B 1 164 ? -31.275 -5.388 40.327 1.00 20.80 919 GLU B N 1
ATOM 2298 C CA . GLU B 1 164 ? -32.398 -6.237 40.000 1.00 21.65 919 GLU B CA 1
ATOM 2299 C C . GLU B 1 164 ? -33.054 -6.757 41.281 1.00 22.82 919 GLU B C 1
ATOM 2300 O O . GLU B 1 164 ? -34.279 -6.816 41.359 1.00 22.82 919 GLU B O 1
ATOM 2306 N N . THR B 1 165 ? -32.254 -7.090 42.302 1.00 23.66 920 THR B N 1
ATOM 2307 C CA . THR B 1 165 ? -32.782 -7.767 43.484 1.00 23.16 920 THR B CA 1
ATOM 2308 C C . THR B 1 165 ? -33.172 -6.775 44.581 1.00 22.40 920 THR B C 1
ATOM 2309 O O . THR B 1 165 ? -33.848 -7.159 45.526 1.00 22.08 920 THR B O 1
ATOM 2313 N N . SER B 1 166 ? -32.751 -5.510 44.476 1.00 20.91 921 SER B N 1
ATOM 2314 C CA . SER B 1 166 ? -32.991 -4.580 45.556 1.00 19.64 921 SER B CA 1
ATOM 2315 C C . SER B 1 166 ? -34.434 -4.069 45.487 1.00 19.47 921 SER B C 1
ATOM 2316 O O . SER B 1 166 ? -35.181 -4.340 44.540 1.00 17.75 921 SER B O 1
ATOM 2319 N N . ALA B 1 167 ? -34.871 -3.403 46.558 1.00 18.67 922 ALA B N 1
ATOM 2320 C CA . ALA B 1 167 ? -36.220 -2.869 46.597 1.00 18.20 922 ALA B CA 1
ATOM 2321 C C . ALA B 1 167 ? -36.399 -1.924 45.419 1.00 16.97 922 ALA B C 1
ATOM 2322 O O . ALA B 1 167 ? -35.425 -1.312 44.997 1.00 15.96 922 ALA B O 1
ATOM 2324 N N . GLY B 1 168 ? -37.649 -1.778 44.965 1.00 15.57 923 GLY B N 1
ATOM 2325 C CA . GLY B 1 168 ? -37.949 -0.956 43.805 1.00 15.29 923 GLY B CA 1
ATOM 2326 C C . GLY B 1 168 ? -37.917 0.526 44.175 1.00 14.45 923 GLY B C 1
ATOM 2327 O O . GLY B 1 168 ? -38.197 0.855 45.326 1.00 14.89 923 GLY B O 1
ATOM 2328 N N . VAL B 1 169 ? -37.553 1.392 43.212 1.00 11.98 924 VAL B N 1
ATOM 2329 C CA . VAL B 1 169 ? -37.575 2.836 43.414 1.00 11.08 924 VAL B CA 1
ATOM 2330 C C . VAL B 1 169 ? -39.021 3.320 43.355 1.00 10.95 924 VAL B C 1
ATOM 2331 O O . VAL B 1 169 ? -39.945 2.551 43.057 1.00 10.32 924 VAL B O 1
ATOM 2335 N N . THR B 1 170 ? -39.200 4.611 43.642 1.00 10.95 925 THR B N 1
ATOM 2336 C CA . THR B 1 170 ? -40.522 5.196 43.679 1.00 11.87 925 THR B CA 1
ATOM 2337 C C . THR B 1 170 ? -40.640 6.330 42.665 1.00 13.07 925 THR B C 1
ATOM 2338 O O . THR B 1 170 ? -41.631 7.064 42.682 1.00 14.23 925 THR B O 1
ATOM 2342 N N . TRP B 1 171 ? -39.645 6.469 41.782 1.00 13.78 926 TRP B N 1
ATOM 2343 C CA . TRP B 1 171 ? -39.721 7.408 40.668 1.00 13.82 926 TRP B CA 1
ATOM 2344 C C . TRP B 1 171 ? -39.812 6.664 39.335 1.00 13.69 926 TRP B C 1
ATOM 2345 O O . TRP B 1 171 ? -39.817 5.433 39.291 1.00 13.48 926 TRP B O 1
ATOM 2356 N N . ALA B 1 172 ? -39.864 7.432 38.236 1.00 13.97 927 ALA B N 1
ATOM 2357 C CA . ALA B 1 172 ? -39.912 6.862 36.894 1.00 13.55 927 ALA B CA 1
ATOM 2358 C C . ALA B 1 172 ? -39.381 7.860 35.876 1.00 13.07 927 ALA B C 1
ATOM 2359 O O . ALA B 1 172 ? -39.497 9.068 36.080 1.00 12.22 927 ALA B O 1
ATOM 2361 N N . ALA B 1 173 ? -38.858 7.303 34.769 1.00 13.25 928 ALA B N 1
ATOM 2362 C CA . ALA B 1 173 ? -38.418 8.059 33.608 1.00 12.92 928 ALA B CA 1
ATOM 2363 C C . ALA B 1 173 ? -38.692 7.274 32.328 1.00 13.51 928 ALA B C 1
ATOM 2364 O O . ALA B 1 173 ? -38.541 6.048 32.286 1.00 13.04 928 ALA B O 1
ATOM 2366 N N . VAL B 1 174 ? -39.075 8.020 31.280 1.00 14.10 929 VAL B N 1
ATOM 2367 C CA . VAL B 1 174 ? -39.357 7.489 29.958 1.00 13.73 929 VAL B CA 1
ATOM 2368 C C . VAL B 1 174 ? -38.703 8.403 28.916 1.00 13.18 929 VAL B C 1
ATOM 2369 O O . VAL B 1 174 ? -38.963 9.601 28.930 1.00 12.48 929 VAL B O 1
ATOM 2373 N N . ALA B 1 175 ? -37.866 7.825 28.032 1.00 13.32 930 ALA B N 1
ATOM 2374 C CA . ALA B 1 175 ? -37.229 8.556 26.933 1.00 13.30 930 ALA B CA 1
ATOM 2375 C C . ALA B 1 175 ? -38.206 8.733 25.773 1.00 12.55 930 ALA B C 1
ATOM 2376 O O . ALA B 1 175 ? -38.334 9.821 25.214 1.00 12.06 930 ALA B O 1
ATOM 2378 N N . GLU B 1 176 ? -38.929 7.665 25.448 1.00 12.28 931 GLU B N 1
ATOM 2379 C CA . GLU B 1 176 ? -39.861 7.733 24.347 1.00 12.98 931 GLU B CA 1
ATOM 2380 C C . GLU B 1 176 ? -41.050 6.841 24.640 1.00 13.08 931 GLU B C 1
ATOM 2381 O O . GLU B 1 176 ? -40.883 5.672 24.991 1.00 13.27 931 GLU B O 1
ATOM 2387 N N . LEU B 1 177 ? -42.230 7.433 24.444 1.00 13.18 932 LEU B N 1
ATOM 2388 C CA . LEU B 1 177 ? -43.489 6.717 24.456 1.00 13.91 932 LEU B CA 1
ATOM 2389 C C . LEU B 1 177 ? -44.225 6.978 23.143 1.00 13.61 932 LEU B C 1
ATOM 2390 O O . LEU B 1 177 ? -44.302 8.122 22.698 1.00 13.05 932 LEU B O 1
ATOM 2395 N N . ALA B 1 178 ? -44.814 5.919 22.570 1.00 14.29 933 ALA B N 1
ATOM 2396 C CA . ALA B 1 178 ? -45.518 6.027 21.301 1.00 15.01 9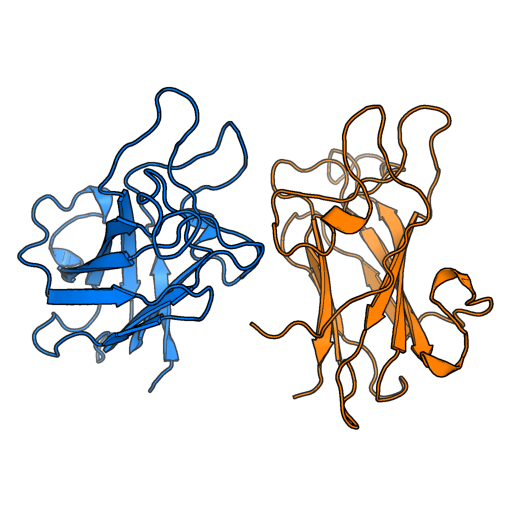33 ALA B CA 1
ATOM 2397 C C . ALA B 1 178 ? -46.602 4.961 21.171 1.00 15.36 933 ALA B C 1
ATOM 2398 O O . ALA B 1 178 ? -46.612 3.963 21.896 1.00 15.87 933 ALA B O 1
ATOM 2400 N N . ALA B 1 1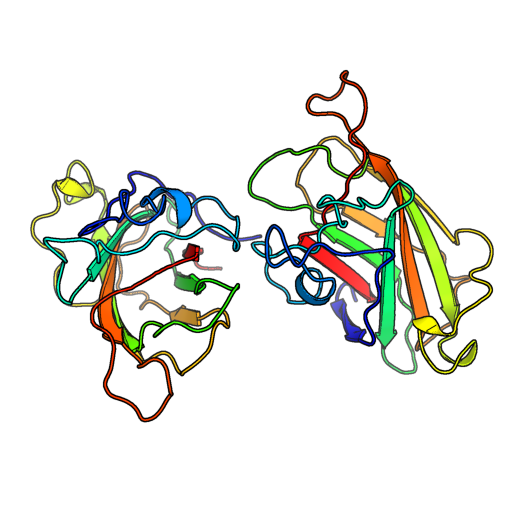79 ? -47.510 5.212 20.218 1.00 15.45 934 ALA B N 1
ATOM 2401 C CA . ALA B 1 179 ? -48.478 4.231 19.754 1.00 16.17 934 ALA B CA 1
ATOM 2402 C C . ALA B 1 179 ? -48.172 3.891 18.300 1.00 17.94 934 ALA B C 1
ATOM 2403 O O . ALA B 1 179 ? -47.839 4.774 17.513 1.00 20.07 934 ALA B O 1
ATOM 2405 N N . THR B 1 180 ? -48.269 2.611 17.934 1.00 20.14 935 THR B N 1
ATOM 2406 C CA . THR B 1 180 ? -48.159 2.239 16.532 1.00 20.18 935 THR B CA 1
ATOM 2407 C C . THR B 1 180 ? -49.524 1.708 16.109 1.00 21.60 935 THR B C 1
ATOM 2408 O O . THR B 1 180 ? -50.308 1.278 16.953 1.00 19.82 935 THR B O 1
ATOM 2412 N N . ALA B 1 181 ? -49.795 1.780 14.798 1.00 24.40 936 ALA B N 1
ATOM 2413 C CA . ALA B 1 181 ? -51.124 1.561 14.246 1.00 26.72 936 ALA B CA 1
ATOM 2414 C C . ALA B 1 181 ? -51.233 0.170 13.633 1.00 30.09 936 ALA B C 1
ATOM 2415 O O . ALA B 1 181 ? -50.221 -0.439 13.314 1.00 26.94 936 ALA B O 1
ATOM 2417 N N . LYS B 1 182 ? -52.479 -0.311 13.488 1.00 37.05 937 LYS B N 1
ATOM 2418 C CA . LYS B 1 182 ? -52.770 -1.625 12.931 1.00 43.11 937 LYS B CA 1
ATOM 2419 C C . LYS B 1 182 ? -52.391 -1.653 11.448 1.00 46.59 937 LYS B C 1
ATOM 2420 O O . LYS B 1 182 ? -52.570 -0.661 10.750 1.00 52.18 937 LYS B O 1
ATOM 2426 N N . ALA B 1 183 ? -51.886 -2.804 10.979 1.00 52.11 938 ALA B N 1
ATOM 2427 C CA . ALA B 1 183 ? -51.252 -2.944 9.671 1.00 54.90 938 ALA B CA 1
ATOM 2428 C C . ALA B 1 183 ? -51.972 -2.114 8.602 1.00 54.10 938 ALA B C 1
ATOM 2429 O O . ALA B 1 183 ? -52.870 -2.679 7.941 1.00 51.82 938 ALA B O 1
#

Foldseek 3Di:
DQDFWDKAQKDKPAFDCDVHNADRVQAAPPDLQGKTKFAPPPVGDFPWIKMKIKTFHDQPFAWFKKKFAFRDPAQAWAFFKKFKFKAACVCDPGLVGRDDRDDGQWIDGDDRDRDMDITTGDPPGDGGMMMMMMIGHWTAHNDNPDHGDGMYMTNYMTIHD/DFFFDKAQKDKPAFDPDVHNQDRVQQAVPDLQGKTKAHCPPVGDFDKMKMKIKGFRDDQWAWWKKKFAARDPAQAWAFFKKFKFKAACVCDDGLVGDPDSDDTQWIGTDARDRDMDMTTGDPPYGTGMMMMMMIGGWTAHSDNPDHGDGMYMTRYMGIGIDD

InterPro domains:
  IPR000421 Coagulation factor 5/8, C-terminal domain [PF00754] (787-915)
  IPR003343 Bacterial Ig-like domain, group 2 [PF02368] (975-1041)
  IPR003343 Bacterial Ig-like domain, group 2 [SM00635] (960-1041)
  IPR008964 Invasin/intimin cell-adhesion fragments [SSF49373] (976-1044)
  IPR008979 Galactose-binding-like domain superfamily [SSF49785] (787-899)
  IPR015882 Beta-hexosaminidase, bacterial type, N-terminal [PF02838] (53-173)
  IPR015883 Beta-hexosaminidase, catalytic domain [PF00728] (225-495)
  IPR017853 Glycoside hydrolase superfamily [SSF51445] (179-529)
  IPR025705 Beta-hexosaminidase [PR00738] (140-160)
  IPR025705 Beta-hexosaminidase [PR00738] (246-263)
  IPR025705 Beta-hexosaminidase [PR00738] (288-306)
  IPR025705 Beta-hexosaminidase [PR00738] (310-323)
  IPR029018 Beta-hexosaminidase-like, domain 2 [G3DSA:3.30.379.10] (40-175)
  IPR029018 Beta-hexosaminidase-like, domain 2 [SSF55545] (60-177)
  IPR035992 Ricin B-like lectins [SSF50370] (550-654)
  IPR052764 Glycosyl Hydrolase 20 Enzymes [PTHR43678] (1-511)

Solvent-accessible surface area: 14555 Å² total; per-residue (Å²): 186,129,96,79,11,105,24,35,61,86,20,24,44,23,62,0,80,112,50,38,54,0,23,21,29,15,0,14,62,130,16,12,20,5,2,0,7,1,54,93,22,139,110,62,28,104,60,70,0,66,1,0,1,57,0,28,12,38,156,72,60,69,3,51,9,0,19,4,20,3,8,40,29,97,67,30,2,3,5,65,50,3,4,0,32,11,16,32,17,105,77,23,147,32,4,86,69,15,134,111,29,46,147,53,46,15,99,27,136,10,77,48,31,65,128,103,28,90,8,78,20,47,118,116,6,56,71,6,57,0,4,0,28,0,23,2,62,62,10,39,1,106,70,102,135,52,94,42,11,74,73,3,4,0,0,20,1,10,1,19,16,122,161,48,18,114,24,37,63,91,22,26,46,23,62,0,64,109,49,54,149,1,45,27,29,27,0,11,50,51,12,2,35,40,26,0,4,0,58,74,22,139,106,52,31,109,47,70,1,71,0,0,0,55,0,30,16,32,163,70,48,38,3,31,12,0,20,4,5,4,15,20,74,115,75,27,1,4,4,53,52,4,3,1,27,11,13,25,12,108,97,22,140,30,6,88,75,18,135,108,40,44,153,60,43,16,90,34,105,10,77,52,32,68,104,81,31,84,10,79,17,53,82,125,6,53,62,14,57,0,6,0,29,0,23,0,62,54,8,30,0,99,76,98,135,58,93,38,22,70,72,2,4,0,0,6,1,6,0,34,40,119,143

Radius of gyration: 21.74 Å; Cα contacts (8 Å, |Δi|>4): 889; chains: 2; bounding box: 59×46×57 Å

Sequence (323 aa):
LTKDVEASDYAASSQETTGEHAPVGNAFDKNANTFWHSKYSNPSANLPHWLAFKASPGEGNKIAAITHLYRQDKLNGPAKNVAVYVVAASDANSVADVTNWGEPVATAEFPYTKELQTIALPNTIPSGDVYVKFQINDAWGLTETSAGVTWAAVAELAATATKDVEASDYAASSQETTGEHAPVGNAFDKNANTFWHSKYSNPSANLPHWLAFKASPGEGNKIAAITHLYRQDKLNGPAKNVAVYVVAASDANSVADVTNWGEPVATAEFPYTKELQTIALPNTIPSGDVYVKFQINDAWGLTETSAGVTWAAVAELAATAKA

Nearest PDB structures (foldseek):
  2j1a-assembly1_A  TM=8.422E-01  e=1.681E-11  Clostridium perfringens ATCC 13124
  2j1e-assembly1_A  TM=8.236E-01  e=8.706E-11  Clostridium perfringens ATCC 13124
  2v5d-assembly1_A  TM=8.335E-01  e=2.171E-10  Clostridium perfringens
  4lqr-assembly1_A  TM=8.014E-01  e=1.945E-09  Clostridium perfringens ATCC 13124
  3nru-assembly11_K  TM=5.207E-01  e=1.138E-03  Homo sapiens

GO terms:
  GO:0047403 lacto-N-biosidase activity (F, EXP)